Protein AF-A0A0R3SNL7-F1 (afdb_monomer)

Nearest PDB structures (foldseek):
  9bru-assembly1_a  TM=9.275E-01  e=1.532E-12  Mus musculus
  7u4t-assembly1_R  TM=9.204E-01  e=7.488E-12  Homo sapiens
  7uwa-assembly1_a  TM=9.503E-01  e=2.355E-09  Citrus x limon
  7tap-assembly1_A  TM=9.119E-01  e=4.611E-08  Saccharomyces cerevisiae
  8eau-assembly1_a  TM=9.277E-01  e=9.542E-08  Saccharomyces cerevisiae

pLDDT: mean 86.52, std 14.22, range [32.5, 97.0]

Sequence (193 aa):
MLIDVVQKIDDLETVMNQTQQHRQRILEAAAKNLNTWFSRVRKMKAIYHTLNLFDLDVTTKCMIGECWSAVSDLDQINLALCRGMQKSGSTIQPILNALPTKDEPPTFHRTDKFTEAIQNVMDSYGVAKYREVNPALFSLASFPFLFAVMFGDAGHGLIMFLFALWMVIWEKRLIVSCLPTYLPLCYYNLNSK

Foldseek 3Di:
DVVVVVVVVVVVVVVVVVVVVVVVVVCVVCVVCVVVVVVVVVVVVVVVVVQVQWDADPVVRDTHHDDDDDPVCVVVVQVVQVVVCVVVVHPDRDDDDDDDDPDFGADDDDDDLLLQLLLLVVCVVHGDGPPDDDCSVVCSPVVVVVVCVVVVDPVVVVVVVVVVVVCVVCVVVVVVVCPPPDPPSRDVPPDDD

Structure (mmCIF, N/CA/C/O backbone):
data_AF-A0A0R3SNL7-F1
#
_entry.id   AF-A0A0R3SNL7-F1
#
loop_
_atom_site.group_PDB
_atom_site.id
_atom_site.type_symbol
_atom_site.label_atom_id
_atom_site.label_alt_id
_atom_site.label_comp_id
_atom_site.label_asym_id
_atom_site.label_entity_id
_atom_site.label_seq_id
_atom_site.pdbx_PDB_ins_code
_atom_site.Cartn_x
_atom_site.Cartn_y
_atom_site.Cartn_z
_atom_site.occupancy
_atom_site.B_iso_or_equiv
_atom_site.auth_seq_id
_atom_site.auth_comp_id
_atom_site.auth_asym_id
_atom_site.auth_atom_id
_atom_site.pdbx_PDB_model_num
ATOM 1 N N . MET A 1 1 ? -16.783 6.408 69.833 1.00 65.50 1 MET A N 1
ATOM 2 C CA . MET A 1 1 ? -15.520 5.969 69.197 1.00 65.50 1 MET A CA 1
ATOM 3 C C . MET A 1 1 ? -15.746 4.985 68.052 1.00 65.50 1 MET A C 1
ATOM 5 O O . MET A 1 1 ? -15.308 5.292 66.959 1.00 65.50 1 MET A O 1
ATOM 9 N N . LEU A 1 2 ? -16.448 3.857 68.235 1.00 80.19 2 LEU A N 1
ATOM 10 C CA . LEU A 1 2 ? -16.665 2.879 67.147 1.00 80.19 2 LEU A CA 1
ATOM 11 C C . LEU A 1 2 ? -17.615 3.392 66.041 1.00 80.19 2 LEU A C 1
ATOM 13 O O . LEU A 1 2 ? -17.351 3.191 64.864 1.00 80.19 2 LEU A O 1
ATOM 17 N N . ILE A 1 3 ? -18.662 4.134 66.421 1.00 86.50 3 ILE A N 1
ATOM 18 C CA . ILE A 1 3 ? -19.642 4.731 65.492 1.00 86.50 3 ILE A CA 1
ATOM 19 C C . ILE A 1 3 ? -18.991 5.775 64.564 1.00 86.50 3 ILE A C 1
ATOM 21 O O . ILE A 1 3 ? -19.208 5.718 63.361 1.00 86.50 3 ILE A O 1
ATOM 25 N N . ASP A 1 4 ? -18.122 6.650 65.087 1.00 87.12 4 ASP A N 1
ATOM 26 C CA . ASP A 1 4 ? -17.359 7.617 64.271 1.00 87.12 4 ASP A CA 1
ATOM 27 C C . ASP A 1 4 ? -16.462 6.937 63.232 1.00 87.12 4 ASP A C 1
ATOM 29 O O . ASP A 1 4 ? -16.268 7.453 62.135 1.00 87.12 4 ASP A O 1
ATOM 33 N N . VAL A 1 5 ? -15.867 5.794 63.585 1.00 89.75 5 VAL A N 1
ATOM 34 C CA . VAL A 1 5 ? -14.998 5.046 62.669 1.00 89.75 5 VAL A CA 1
ATOM 35 C C . VAL A 1 5 ? -15.829 4.404 61.561 1.00 89.75 5 VAL A C 1
ATOM 37 O O . VAL A 1 5 ? -15.430 4.476 60.405 1.00 89.75 5 VAL A O 1
ATOM 40 N N . VAL A 1 6 ? -16.998 3.843 61.884 1.00 92.44 6 VAL A N 1
ATOM 41 C CA . VAL A 1 6 ? -17.925 3.280 60.887 1.00 92.44 6 VAL A CA 1
ATOM 42 C C . VAL A 1 6 ? -18.455 4.365 59.949 1.00 92.44 6 VAL A C 1
ATOM 44 O O . VAL A 1 6 ? -18.441 4.168 58.741 1.00 92.44 6 VAL A O 1
ATOM 47 N N . GLN A 1 7 ? -18.832 5.531 60.477 1.00 91.94 7 GLN A N 1
ATOM 48 C CA . GLN A 1 7 ? -19.299 6.653 59.661 1.00 91.94 7 GLN A CA 1
ATOM 49 C C . GLN A 1 7 ? -18.205 7.163 58.711 1.00 91.94 7 GLN A C 1
ATOM 51 O O . GLN A 1 7 ? -18.463 7.389 57.536 1.00 91.94 7 GLN A O 1
ATOM 56 N N . LYS A 1 8 ? -16.951 7.249 59.178 1.00 91.44 8 LYS A N 1
ATOM 57 C CA . LYS A 1 8 ? -15.808 7.597 58.317 1.00 91.44 8 LYS A CA 1
ATOM 58 C C . LYS A 1 8 ? -15.531 6.557 57.232 1.00 91.44 8 LYS A C 1
ATOM 60 O O . LYS A 1 8 ? -15.075 6.929 56.155 1.00 91.44 8 LYS A O 1
ATOM 65 N N . ILE A 1 9 ? -15.742 5.272 57.519 1.00 92.88 9 ILE A N 1
ATOM 66 C CA . ILE A 1 9 ? -15.592 4.202 56.523 1.00 92.88 9 ILE A CA 1
ATOM 67 C C . ILE A 1 9 ? -16.670 4.337 55.445 1.00 92.88 9 ILE A C 1
ATOM 69 O O . ILE A 1 9 ? -16.336 4.265 54.266 1.00 92.88 9 ILE A O 1
ATOM 73 N N . ASP A 1 10 ? -17.915 4.604 55.837 1.00 93.12 10 ASP A N 1
ATOM 74 C CA . ASP A 1 10 ? -19.034 4.799 54.908 1.00 93.12 10 ASP A CA 1
ATOM 75 C C . ASP A 1 10 ? -18.810 6.043 54.028 1.00 93.12 10 ASP A C 1
ATOM 77 O O . ASP A 1 10 ? -18.862 5.974 52.800 1.00 93.12 10 ASP A O 1
ATOM 81 N N . ASP A 1 11 ? -18.398 7.164 54.632 1.00 94.56 11 ASP A N 1
ATOM 82 C CA . ASP A 1 11 ? -18.025 8.381 53.906 1.00 94.56 11 ASP A CA 1
ATOM 83 C C . ASP A 1 11 ? -16.895 8.114 52.892 1.00 94.56 11 ASP A C 1
ATOM 85 O O . ASP A 1 11 ? -16.973 8.541 51.736 1.00 94.56 11 ASP A O 1
ATOM 89 N N . LEU A 1 12 ? -15.858 7.363 53.278 1.00 94.25 12 LEU A N 1
ATOM 90 C CA . LEU A 1 12 ? -14.776 6.977 52.368 1.00 94.25 12 LEU A CA 1
ATOM 91 C C . LEU A 1 12 ? -15.274 6.081 51.229 1.00 94.25 12 LEU A C 1
ATOM 93 O O . LEU A 1 12 ? -14.873 6.285 50.082 1.00 94.25 12 LEU A O 1
ATOM 97 N N . GLU A 1 13 ? -16.156 5.125 51.513 1.00 95.50 13 GLU A N 1
ATOM 98 C CA . GLU A 1 13 ? -16.735 4.234 50.508 1.00 95.50 13 GLU A CA 1
ATOM 99 C C . GLU A 1 13 ? -17.579 5.012 49.487 1.00 95.50 13 GLU A C 1
ATOM 101 O O . GLU A 1 13 ? -17.463 4.783 48.276 1.00 95.50 13 GLU A O 1
ATOM 106 N N . THR A 1 14 ? -18.352 6.008 49.934 1.00 94.88 14 THR A N 1
ATOM 107 C CA . THR A 1 14 ? -19.104 6.878 49.017 1.00 94.88 14 THR A CA 1
ATOM 108 C C . THR A 1 14 ? -18.183 7.687 48.099 1.00 94.88 14 THR A C 1
ATOM 110 O O . THR A 1 14 ? -18.399 7.713 46.882 1.00 94.88 14 THR A O 1
ATOM 113 N N . VAL A 1 15 ? -17.111 8.286 48.633 1.00 96.44 15 VAL A N 1
ATOM 114 C CA . VAL A 1 15 ? -16.130 9.056 47.848 1.00 96.44 15 VAL A CA 1
ATOM 115 C C . VAL A 1 15 ? -15.398 8.156 46.854 1.00 96.44 15 VAL A C 1
ATOM 117 O O . VAL A 1 15 ? -15.175 8.539 45.698 1.00 96.44 15 VAL A O 1
ATOM 120 N N . MET A 1 16 ? -15.050 6.938 47.268 1.00 96.44 16 MET A N 1
ATOM 121 C CA . MET A 1 16 ? -14.355 5.974 46.421 1.00 96.44 16 MET A CA 1
ATOM 122 C C . MET A 1 16 ? -15.233 5.555 45.233 1.00 96.44 16 MET A C 1
ATOM 124 O O . MET A 1 16 ? -14.784 5.599 44.083 1.00 96.44 16 MET A O 1
ATOM 128 N N . ASN A 1 17 ? -16.515 5.272 45.485 1.00 96.31 17 ASN A N 1
ATOM 129 C CA . ASN A 1 17 ? -17.494 4.950 44.448 1.00 96.31 17 ASN A CA 1
ATOM 130 C C . ASN A 1 17 ? -17.719 6.116 43.472 1.00 96.31 17 ASN A C 1
ATOM 132 O O . ASN A 1 17 ? -17.706 5.919 42.252 1.00 96.31 17 ASN A O 1
ATOM 136 N N . GLN A 1 18 ? -17.856 7.345 43.974 1.00 95.56 18 GLN A N 1
ATOM 137 C CA . GLN A 1 18 ? -17.999 8.537 43.130 1.00 95.56 18 GLN A CA 1
ATOM 138 C C . GLN A 1 18 ? -16.768 8.766 42.243 1.00 95.56 18 GLN A C 1
ATOM 140 O O . GLN A 1 18 ? -16.900 9.046 41.046 1.00 95.56 18 GLN A O 1
ATOM 145 N N . THR A 1 19 ? -15.567 8.587 42.799 1.00 97.00 19 THR A N 1
ATOM 146 C CA . THR A 1 19 ? -14.303 8.732 42.064 1.00 97.00 19 THR A CA 1
ATOM 147 C C . THR A 1 19 ? -14.176 7.670 40.974 1.00 97.00 19 THR A C 1
ATOM 149 O O . THR A 1 19 ? -13.805 7.979 39.838 1.00 97.00 19 THR A O 1
ATOM 152 N N . GLN A 1 20 ? -14.549 6.423 41.273 1.00 96.62 20 GLN A N 1
ATOM 153 C CA . GLN A 1 20 ? -14.539 5.336 40.298 1.00 96.62 20 GLN A CA 1
ATOM 154 C C . GLN A 1 20 ? -15.517 5.591 39.145 1.00 96.62 20 GLN A C 1
ATOM 156 O O . GLN A 1 20 ? -15.137 5.443 37.981 1.00 96.62 20 GLN A O 1
ATOM 161 N N . GLN A 1 21 ? -16.741 6.037 39.439 1.00 96.31 21 GLN A N 1
ATOM 162 C CA . GLN A 1 21 ? -17.729 6.390 38.415 1.00 96.31 21 GLN A CA 1
ATOM 163 C C . GLN A 1 21 ? -17.291 7.597 37.577 1.00 96.31 21 GLN A C 1
ATOM 165 O O . GLN A 1 21 ? -17.526 7.644 36.369 1.00 96.31 21 GLN A O 1
ATOM 170 N N . HIS A 1 22 ? -16.651 8.594 38.190 1.00 96.38 22 HIS A N 1
ATOM 171 C CA . HIS A 1 22 ? -16.102 9.735 37.461 1.00 96.38 22 HIS A CA 1
ATOM 172 C C . HIS A 1 22 ? -14.981 9.308 36.506 1.00 96.38 22 HIS A C 1
ATOM 174 O O . HIS A 1 22 ? -15.026 9.640 35.320 1.00 96.38 22 HIS A O 1
ATOM 180 N N . ARG A 1 23 ? -14.035 8.493 36.988 1.00 96.94 23 ARG A N 1
ATOM 181 C CA . ARG A 1 23 ? -12.965 7.919 36.165 1.00 96.94 23 ARG A CA 1
ATOM 182 C C . ARG A 1 23 ? -13.529 7.115 34.996 1.00 96.94 23 ARG A C 1
ATOM 184 O O . ARG A 1 23 ? -13.085 7.309 33.870 1.00 96.94 23 ARG A O 1
ATOM 191 N N . GLN A 1 24 ? -14.513 6.251 35.247 1.00 96.50 24 GLN A N 1
ATOM 192 C CA . GLN A 1 24 ? -15.132 5.425 34.211 1.00 96.50 24 GLN A CA 1
ATOM 193 C C . GLN A 1 24 ? -15.772 6.284 33.113 1.00 96.50 24 GLN A C 1
ATOM 195 O O . GLN A 1 24 ? -15.515 6.061 31.933 1.00 96.50 24 GLN A O 1
ATOM 200 N N . ARG A 1 25 ? -16.511 7.335 33.489 1.00 95.75 25 ARG A N 1
ATOM 201 C CA . ARG A 1 25 ? -17.109 8.277 32.529 1.00 95.75 25 ARG A CA 1
ATOM 202 C C . ARG A 1 25 ? -16.062 8.988 31.671 1.00 95.75 25 ARG A C 1
ATOM 204 O O . ARG A 1 25 ? -16.249 9.114 30.462 1.00 95.75 25 ARG A O 1
ATOM 211 N N . ILE A 1 26 ? -14.954 9.433 32.272 1.00 96.38 26 ILE A N 1
ATOM 212 C CA . ILE A 1 26 ? -13.851 10.065 31.529 1.00 96.38 26 ILE A CA 1
ATOM 213 C C . ILE A 1 26 ? -13.207 9.064 30.571 1.00 96.38 26 ILE A C 1
ATOM 215 O O . ILE A 1 26 ? -12.971 9.399 29.411 1.00 96.38 26 ILE A O 1
ATOM 219 N N . LEU A 1 27 ? -12.939 7.841 31.032 1.00 95.62 27 LEU A N 1
ATOM 220 C CA . LEU A 1 27 ? -12.327 6.803 30.208 1.00 95.62 27 LEU A CA 1
ATOM 221 C C . LEU A 1 27 ? -13.222 6.424 29.028 1.00 95.62 27 LEU A C 1
ATOM 223 O O . LEU A 1 27 ? -12.724 6.314 27.915 1.00 95.62 27 LEU A O 1
ATOM 227 N N . GLU A 1 28 ? -14.532 6.301 29.227 1.00 95.50 28 GLU A N 1
ATOM 228 C CA . GLU A 1 28 ? -15.486 6.035 28.146 1.00 95.50 28 GLU A CA 1
ATOM 229 C C . GLU A 1 28 ? -15.554 7.187 27.137 1.00 95.50 28 GLU A C 1
ATOM 231 O O . GLU A 1 28 ? -15.594 6.958 25.925 1.00 95.50 28 GLU A O 1
ATOM 236 N N . ALA A 1 29 ? -15.523 8.436 27.611 1.00 94.69 29 ALA A N 1
ATOM 237 C CA . ALA A 1 29 ? -15.478 9.609 26.743 1.00 94.69 29 ALA A CA 1
ATOM 238 C C . ALA A 1 29 ? -14.162 9.690 25.946 1.00 94.69 29 ALA A C 1
ATOM 240 O O . ALA A 1 29 ? -14.174 9.995 24.750 1.00 94.69 29 ALA A O 1
ATOM 241 N N . ALA A 1 30 ? -13.029 9.383 26.582 1.00 94.25 30 ALA A N 1
ATOM 242 C CA . ALA A 1 30 ? -11.717 9.360 25.946 1.00 94.25 30 ALA A CA 1
ATOM 243 C C . ALA A 1 30 ? -11.590 8.201 24.946 1.00 94.25 30 ALA A C 1
ATOM 245 O O . ALA A 1 30 ? -11.125 8.411 23.825 1.00 94.25 30 ALA A O 1
ATOM 246 N N . ALA A 1 31 ? -12.064 7.004 25.301 1.00 94.75 31 ALA A N 1
ATOM 247 C CA . ALA A 1 31 ? -11.996 5.803 24.470 1.00 94.75 31 ALA A CA 1
ATOM 248 C C . ALA A 1 31 ? -12.671 5.998 23.105 1.00 94.75 31 ALA A C 1
ATOM 250 O O . ALA A 1 31 ? -12.138 5.554 22.089 1.00 94.75 31 ALA A O 1
ATOM 251 N N . LYS A 1 32 ? -13.790 6.737 23.054 1.00 93.19 32 LYS A N 1
ATOM 252 C CA . LYS A 1 32 ? -14.479 7.074 21.794 1.00 93.19 32 LYS A CA 1
ATOM 253 C C . LYS A 1 32 ? -13.601 7.876 20.827 1.00 93.19 32 LYS A C 1
ATOM 255 O O . LYS A 1 32 ? -13.682 7.678 19.618 1.00 93.19 32 LYS A O 1
ATOM 260 N N . ASN A 1 33 ? -12.753 8.766 21.344 1.00 93.50 33 ASN A N 1
ATOM 261 C CA . ASN A 1 33 ? -11.951 9.685 20.531 1.00 93.50 33 ASN A CA 1
ATOM 262 C C . ASN A 1 33 ? -10.507 9.217 20.310 1.00 93.50 33 ASN A C 1
ATOM 264 O O . ASN A 1 33 ? -9.861 9.661 19.358 1.00 9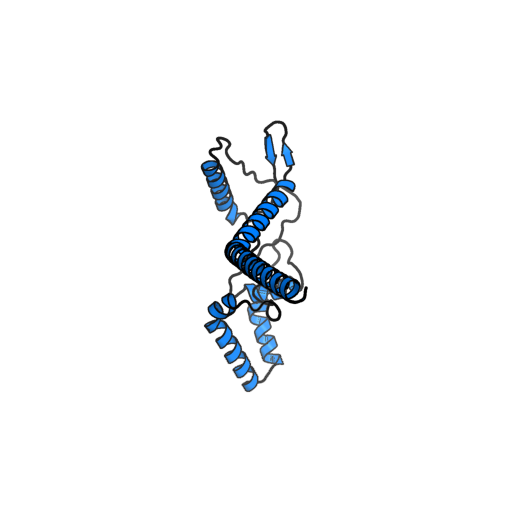3.50 33 ASN A O 1
ATOM 268 N N . LEU A 1 34 ? -10.009 8.304 21.145 1.00 93.00 34 LEU A N 1
ATOM 269 C CA . LEU A 1 34 ? -8.614 7.870 21.188 1.00 93.00 34 LEU A CA 1
ATOM 270 C C . LEU A 1 34 ? -8.087 7.421 19.814 1.00 93.00 34 LEU A C 1
ATOM 272 O O . LEU A 1 34 ? -7.039 7.893 19.375 1.00 93.00 34 LEU A O 1
ATOM 276 N N . ASN A 1 35 ? -8.853 6.617 19.073 1.00 87.06 35 ASN A N 1
ATOM 277 C CA . ASN A 1 35 ? -8.468 6.163 17.728 1.00 87.06 35 ASN A CA 1
ATOM 278 C C . ASN A 1 35 ? -8.293 7.322 16.733 1.00 87.06 35 ASN A C 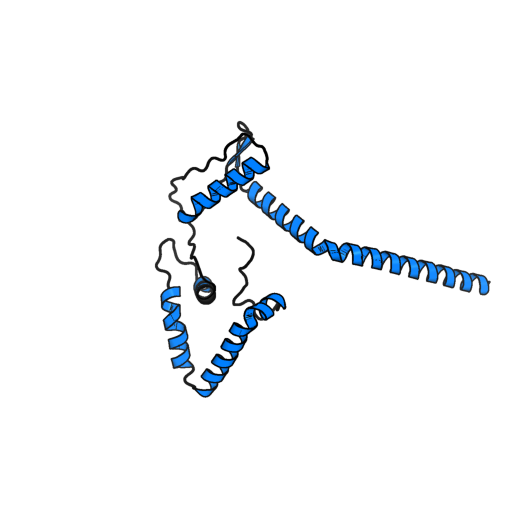1
ATOM 280 O O . ASN A 1 35 ? -7.371 7.320 15.910 1.00 87.06 35 ASN A O 1
ATOM 284 N N . THR A 1 36 ? -9.150 8.342 16.819 1.00 91.44 36 THR A N 1
ATOM 285 C CA . THR A 1 36 ? -9.061 9.520 15.946 1.00 91.44 36 THR A CA 1
ATOM 286 C C . THR A 1 36 ? -7.846 10.375 16.296 1.00 91.44 36 THR A C 1
ATOM 288 O O . THR A 1 36 ? -7.135 10.821 15.395 1.00 91.44 36 THR A O 1
ATOM 291 N N . TRP A 1 37 ? -7.553 10.549 17.589 1.00 94.00 37 TRP A N 1
ATOM 292 C CA . TRP A 1 37 ? -6.378 11.278 18.061 1.00 94.00 37 TRP A CA 1
ATOM 293 C C . TRP A 1 37 ? -5.087 10.578 17.648 1.00 94.00 37 TRP A C 1
ATOM 295 O O . TRP A 1 37 ? -4.223 11.216 17.051 1.00 94.00 37 TRP A O 1
ATOM 305 N N . PHE A 1 38 ? -4.986 9.261 17.850 1.00 93.50 38 PHE A N 1
ATOM 306 C CA . PHE A 1 38 ? -3.830 8.488 17.393 1.00 93.50 38 PHE A CA 1
ATOM 307 C C . PHE A 1 38 ? -3.632 8.591 15.882 1.00 93.50 38 PHE A C 1
ATOM 309 O O . PHE A 1 38 ? -2.509 8.801 15.424 1.00 93.50 38 PHE A O 1
ATOM 316 N N . SER A 1 39 ? -4.713 8.508 15.105 1.00 88.81 39 SER A N 1
ATOM 317 C CA . SER A 1 39 ? -4.647 8.664 13.649 1.00 88.81 39 SER A CA 1
ATOM 318 C C . SER A 1 39 ? -4.136 10.051 13.245 1.00 88.81 39 SER A C 1
ATOM 320 O O . SER A 1 39 ? -3.304 10.159 12.347 1.00 88.81 39 SER A O 1
ATOM 322 N N . ARG A 1 40 ? -4.584 11.117 13.923 1.00 93.88 40 ARG A N 1
ATOM 323 C CA . ARG A 1 40 ? -4.117 12.494 13.680 1.00 93.88 40 ARG A CA 1
ATOM 324 C C . ARG A 1 40 ? -2.640 12.662 14.025 1.00 93.88 40 ARG A C 1
ATOM 326 O O . ARG A 1 40 ? -1.890 13.177 13.204 1.00 93.88 40 ARG A O 1
ATOM 333 N N . VAL A 1 41 ? -2.216 12.185 15.194 1.00 96.06 41 VAL A N 1
ATOM 334 C CA . VAL A 1 41 ? -0.820 12.285 15.646 1.00 96.06 41 VAL A CA 1
ATOM 335 C C . VAL A 1 41 ? 0.113 11.506 14.719 1.00 96.06 41 VAL A C 1
ATOM 337 O O . VAL A 1 41 ? 1.148 12.035 14.321 1.00 96.06 41 VAL A O 1
ATOM 340 N N . ARG A 1 42 ? -0.258 10.284 14.308 1.00 93.31 42 ARG A N 1
ATOM 341 C CA . ARG A 1 42 ? 0.544 9.485 13.364 1.00 93.31 42 ARG A CA 1
ATOM 342 C C . ARG A 1 42 ? 0.687 10.173 12.007 1.00 93.31 42 ARG A C 1
ATOM 344 O O . ARG A 1 42 ? 1.801 10.251 11.500 1.00 93.31 42 ARG A O 1
ATOM 351 N N . LYS A 1 43 ? -0.404 10.720 11.457 1.00 93.06 43 LYS A N 1
ATOM 352 C CA . LYS A 1 43 ? -0.367 11.484 10.198 1.00 93.06 43 LYS A CA 1
ATOM 353 C C . LYS A 1 43 ? 0.519 12.722 10.316 1.00 93.06 43 LYS A C 1
ATOM 355 O O . LYS A 1 43 ? 1.368 12.939 9.463 1.00 93.06 43 LYS A O 1
ATOM 360 N N . MET A 1 44 ? 0.371 13.494 11.392 1.00 94.56 44 MET A N 1
ATOM 361 C CA . MET A 1 44 ? 1.175 14.698 11.608 1.00 94.56 44 MET A CA 1
ATOM 362 C C . MET A 1 44 ? 2.665 14.370 11.745 1.00 94.56 44 MET A C 1
ATOM 364 O O . MET A 1 44 ? 3.502 15.025 11.134 1.00 94.56 44 MET A O 1
ATOM 368 N N . LYS A 1 45 ? 2.999 13.314 12.499 1.00 95.88 45 LYS A N 1
ATOM 369 C CA . LYS A 1 45 ? 4.376 12.829 12.634 1.00 95.88 45 LYS A CA 1
ATOM 370 C C . LYS A 1 45 ? 4.963 12.422 11.282 1.00 95.88 45 LYS A C 1
ATOM 372 O O . LYS A 1 45 ? 6.105 12.771 11.012 1.00 95.88 45 LYS A O 1
ATOM 377 N N . ALA A 1 46 ? 4.197 11.716 10.447 1.00 92.12 46 ALA A N 1
ATOM 378 C CA . ALA A 1 46 ? 4.634 11.335 9.106 1.00 92.12 46 ALA A CA 1
ATOM 379 C C . ALA A 1 46 ? 4.914 12.569 8.235 1.00 92.12 46 ALA A C 1
ATOM 381 O O . ALA A 1 46 ? 5.981 12.648 7.639 1.00 92.12 46 ALA A O 1
ATOM 382 N N . ILE A 1 47 ? 4.020 13.567 8.246 1.00 93.62 47 ILE A N 1
ATOM 383 C CA . ILE A 1 47 ? 4.202 14.821 7.498 1.00 93.62 47 ILE A CA 1
ATOM 384 C C . ILE A 1 47 ? 5.481 15.538 7.942 1.00 93.62 47 ILE A C 1
ATOM 386 O O . ILE A 1 47 ? 6.321 15.867 7.109 1.00 93.62 47 ILE A O 1
ATOM 390 N N . TYR A 1 48 ? 5.679 15.743 9.245 1.00 95.00 48 TYR A N 1
ATOM 391 C CA . TYR A 1 48 ? 6.892 16.404 9.733 1.00 95.00 48 TYR A CA 1
ATOM 392 C C . TYR A 1 48 ? 8.157 15.608 9.434 1.00 95.00 48 TYR A C 1
ATOM 394 O O . TYR A 1 48 ? 9.176 16.198 9.095 1.00 95.00 48 TYR A O 1
ATOM 402 N N . HIS A 1 49 ? 8.093 14.281 9.518 1.00 95.31 49 HIS A N 1
ATOM 403 C CA . HIS A 1 49 ? 9.215 13.435 9.146 1.00 95.31 49 HIS A CA 1
ATOM 404 C C . HIS A 1 49 ? 9.571 13.588 7.662 1.00 95.31 49 HIS A C 1
ATOM 406 O O . HIS A 1 49 ? 10.747 13.727 7.351 1.00 95.31 49 HIS A O 1
ATOM 412 N N . THR A 1 50 ? 8.576 13.647 6.767 1.00 93.75 50 THR A N 1
ATOM 413 C CA . THR A 1 50 ? 8.812 13.896 5.336 1.00 93.75 50 THR A CA 1
ATOM 414 C C . THR A 1 50 ? 9.333 15.304 5.057 1.00 93.75 50 THR A C 1
ATOM 416 O O . THR A 1 50 ? 10.254 15.453 4.268 1.00 93.75 50 THR A O 1
ATOM 419 N N . LEU A 1 51 ? 8.813 16.332 5.737 1.00 91.19 51 LEU A N 1
ATOM 420 C CA . LEU A 1 51 ? 9.301 17.709 5.589 1.00 91.19 51 LEU A CA 1
ATOM 421 C C . LEU A 1 51 ? 10.745 17.863 6.070 1.00 91.19 51 LEU A C 1
ATOM 423 O O . LEU A 1 51 ? 11.489 18.664 5.524 1.00 91.19 51 LEU A O 1
ATOM 427 N N . ASN A 1 52 ? 11.154 17.074 7.063 1.00 93.56 52 ASN A N 1
ATOM 428 C CA . ASN A 1 52 ? 12.528 17.060 7.553 1.00 93.56 52 ASN A CA 1
ATOM 429 C C . ASN A 1 52 ? 13.525 16.429 6.561 1.00 93.56 52 ASN A C 1
ATOM 431 O O . ASN A 1 52 ? 14.725 16.502 6.797 1.00 93.56 52 ASN A O 1
ATOM 435 N N . LEU A 1 53 ? 13.051 15.780 5.493 1.00 90.94 53 LEU A N 1
ATOM 436 C CA . LEU A 1 53 ? 13.896 15.281 4.402 1.00 90.94 53 LEU A CA 1
ATOM 437 C C . LEU A 1 53 ? 14.110 16.332 3.302 1.00 90.94 53 LEU A C 1
ATOM 439 O O . LEU A 1 53 ? 14.853 16.064 2.365 1.00 90.94 53 LEU A O 1
ATOM 443 N N . PHE A 1 54 ? 13.430 17.482 3.369 1.00 92.38 54 PHE A N 1
ATOM 444 C CA . PHE A 1 54 ? 13.543 18.541 2.368 1.00 92.38 54 PHE A CA 1
ATOM 445 C C . PHE A 1 54 ? 14.562 19.592 2.791 1.00 92.38 54 PHE A C 1
ATOM 447 O O . PHE A 1 54 ? 14.670 19.937 3.970 1.00 92.38 54 PHE A O 1
ATOM 454 N N . ASP A 1 55 ? 15.245 20.151 1.801 1.00 90.31 55 ASP A N 1
ATOM 455 C CA . ASP A 1 55 ? 16.163 21.260 1.990 1.00 90.31 55 ASP A CA 1
ATOM 456 C C . ASP A 1 55 ? 15.398 22.585 1.981 1.00 90.31 55 ASP A C 1
ATOM 458 O O . ASP A 1 55 ? 14.466 22.799 1.201 1.00 90.31 55 ASP A O 1
ATOM 462 N N . LEU A 1 56 ? 15.780 23.496 2.876 1.00 86.94 56 LEU A N 1
ATOM 463 C CA . LEU A 1 56 ? 15.099 24.774 3.058 1.00 86.94 56 LEU A CA 1
ATOM 464 C C . LEU A 1 56 ? 15.921 25.898 2.426 1.00 86.94 56 LEU A C 1
ATOM 466 O O . LEU A 1 56 ? 17.005 26.231 2.906 1.00 86.94 56 LEU A O 1
ATOM 470 N N . ASP A 1 57 ? 15.385 26.515 1.373 1.00 84.38 57 ASP A N 1
ATOM 471 C CA . ASP A 1 57 ? 15.996 27.691 0.763 1.00 84.38 57 ASP A CA 1
ATOM 472 C C . ASP A 1 57 ? 15.586 28.953 1.537 1.00 84.38 57 ASP A C 1
ATOM 474 O O . ASP A 1 57 ? 14.439 29.412 1.502 1.00 84.38 57 ASP A O 1
ATOM 478 N N . VAL A 1 58 ? 16.549 29.528 2.260 1.00 78.44 58 VAL A N 1
ATOM 479 C CA . VAL A 1 58 ? 16.355 30.699 3.130 1.00 78.44 58 VAL A CA 1
ATOM 480 C C . VAL A 1 58 ? 15.973 31.951 2.328 1.00 78.44 58 VAL A C 1
ATOM 482 O O . VAL A 1 58 ? 15.319 32.847 2.865 1.00 78.44 58 VAL A O 1
ATOM 485 N N . THR A 1 59 ? 16.342 32.019 1.045 1.00 76.06 59 THR A N 1
ATOM 486 C CA . THR A 1 59 ? 16.135 33.213 0.213 1.00 76.06 59 THR A CA 1
ATOM 487 C C . THR A 1 59 ? 14.701 33.332 -0.295 1.00 76.06 59 THR A C 1
ATOM 489 O O . THR A 1 59 ? 14.095 34.401 -0.201 1.00 76.06 59 THR A O 1
ATOM 492 N N . THR A 1 60 ? 14.125 32.228 -0.768 1.00 72.94 60 THR A N 1
ATOM 493 C CA . THR A 1 60 ? 12.754 32.174 -1.295 1.00 72.94 60 THR A CA 1
ATOM 494 C C . THR A 1 60 ? 11.728 31.707 -0.262 1.00 72.94 60 THR A C 1
ATOM 496 O O . THR A 1 60 ? 10.526 31.805 -0.508 1.00 72.94 60 THR A O 1
ATOM 499 N N . LYS A 1 61 ? 12.184 31.232 0.911 1.00 80.81 61 LYS A N 1
ATOM 500 C CA . LYS A 1 61 ? 11.361 30.553 1.930 1.00 80.81 61 LYS A CA 1
ATOM 501 C C . LYS A 1 61 ? 10.581 29.362 1.354 1.00 80.81 61 LYS A C 1
ATOM 503 O O . LYS A 1 61 ? 9.507 29.024 1.854 1.00 80.81 61 LYS A O 1
ATOM 508 N N . CYS A 1 62 ? 11.121 28.734 0.312 1.00 84.06 62 CYS A N 1
ATOM 509 C CA . CYS A 1 62 ? 10.583 27.527 -0.299 1.00 84.06 62 CYS A CA 1
ATOM 510 C C . CYS A 1 62 ? 11.350 26.298 0.203 1.00 84.06 62 CYS A C 1
ATOM 512 O O . CYS A 1 62 ? 12.544 26.365 0.494 1.00 84.06 62 CYS A O 1
ATOM 514 N N . MET A 1 63 ? 10.655 25.166 0.300 1.00 87.12 63 MET A N 1
ATOM 515 C CA . MET A 1 63 ? 11.280 23.868 0.558 1.00 87.12 63 MET A CA 1
ATOM 516 C C . MET A 1 63 ? 11.488 23.150 -0.771 1.00 87.12 63 MET A C 1
ATOM 518 O O . MET A 1 63 ? 10.580 23.121 -1.604 1.00 87.12 63 MET A O 1
ATOM 522 N N . ILE A 1 64 ? 12.671 22.578 -0.955 1.00 90.12 64 ILE A N 1
ATOM 523 C CA . ILE A 1 64 ? 13.068 21.831 -2.143 1.00 90.12 64 ILE A CA 1
ATOM 524 C C . ILE A 1 64 ? 13.255 20.378 -1.718 1.00 90.12 64 ILE A C 1
ATOM 526 O O . ILE A 1 64 ? 13.948 20.084 -0.748 1.00 90.12 64 ILE A O 1
ATOM 530 N N . GLY A 1 65 ? 12.599 19.467 -2.427 1.00 91.06 65 GLY A N 1
ATOM 531 C CA . GLY A 1 65 ? 12.694 18.037 -2.173 1.00 91.06 65 GLY A CA 1
ATOM 532 C C . GLY A 1 65 ? 12.888 17.279 -3.473 1.00 91.06 65 GLY A C 1
ATOM 533 O O . GLY A 1 65 ? 12.189 17.534 -4.455 1.00 91.06 65 GLY A O 1
ATOM 534 N N . GLU A 1 66 ? 13.817 16.332 -3.464 1.00 91.38 66 GLU A N 1
ATOM 535 C CA . GLU A 1 66 ? 14.027 15.391 -4.559 1.00 91.38 66 GLU A CA 1
ATOM 536 C C . GLU A 1 66 ? 13.314 14.077 -4.230 1.00 91.38 66 GLU A C 1
ATOM 538 O O . GLU A 1 66 ? 13.369 13.583 -3.102 1.00 91.38 66 GLU A O 1
ATOM 543 N N . CYS A 1 67 ? 12.590 13.508 -5.195 1.00 91.31 67 CYS A N 1
ATOM 544 C CA . CYS A 1 67 ? 11.881 12.251 -4.984 1.00 91.31 67 CYS A CA 1
ATOM 545 C C . CYS A 1 67 ? 11.777 11.423 -6.263 1.00 91.31 67 CYS A C 1
ATOM 547 O O . CYS A 1 67 ? 11.748 11.945 -7.379 1.00 91.31 67 CYS A O 1
ATOM 549 N N . TRP A 1 68 ? 11.677 10.109 -6.078 1.00 92.94 68 TRP A N 1
ATOM 550 C CA . TRP A 1 68 ? 11.379 9.178 -7.155 1.00 92.94 68 TRP A CA 1
ATOM 551 C C . TRP A 1 68 ? 9.872 9.079 -7.363 1.00 92.94 68 TRP A C 1
ATOM 553 O O . TRP A 1 68 ? 9.120 8.847 -6.417 1.00 92.94 68 TRP A O 1
ATOM 563 N N . SER A 1 69 ? 9.437 9.205 -8.613 1.00 91.94 69 SER A N 1
ATOM 564 C CA . SER A 1 69 ? 8.040 9.037 -9.003 1.00 91.94 69 SER A CA 1
ATOM 565 C C . SER A 1 69 ? 7.925 8.248 -10.302 1.00 91.94 69 SER A C 1
ATOM 567 O O . SER A 1 69 ? 8.788 8.331 -11.179 1.00 91.94 69 SER A O 1
ATOM 569 N N . ALA A 1 70 ? 6.840 7.485 -10.436 1.00 92.12 70 ALA A N 1
ATOM 570 C CA . ALA A 1 70 ? 6.497 6.843 -11.692 1.00 92.12 70 ALA A CA 1
ATOM 571 C C . ALA A 1 70 ? 6.094 7.903 -12.727 1.00 92.12 70 ALA A C 1
ATOM 573 O O . ALA A 1 70 ? 5.252 8.761 -12.463 1.00 92.12 70 ALA A O 1
ATOM 574 N N . VAL A 1 71 ? 6.639 7.799 -13.942 1.00 91.06 71 VAL A N 1
ATOM 575 C CA . VAL A 1 71 ? 6.378 8.763 -15.031 1.00 91.06 71 VAL A CA 1
ATOM 576 C C . VAL A 1 71 ? 4.882 8.874 -15.353 1.00 91.06 71 VAL A C 1
ATOM 578 O O . VAL A 1 71 ? 4.393 9.948 -15.681 1.00 91.06 71 VAL A O 1
ATOM 581 N N . SER A 1 72 ? 4.134 7.781 -15.199 1.00 92.06 72 SER A N 1
ATOM 582 C CA . SER A 1 72 ? 2.686 7.735 -15.415 1.00 92.06 72 SER A CA 1
ATOM 583 C C . SER A 1 72 ? 1.855 8.487 -14.368 1.00 92.06 72 SER A C 1
ATOM 585 O O . SER A 1 72 ? 0.698 8.787 -14.640 1.00 92.06 72 SER A O 1
ATOM 587 N N . ASP A 1 73 ? 2.405 8.768 -13.182 1.00 92.19 73 ASP A N 1
ATOM 588 C CA . ASP A 1 73 ? 1.672 9.394 -12.069 1.00 92.19 73 ASP A CA 1
ATOM 589 C C . ASP A 1 73 ? 2.040 10.877 -11.869 1.00 92.19 73 ASP A C 1
ATOM 591 O O . ASP A 1 73 ? 1.503 11.538 -10.978 1.00 92.19 73 ASP A O 1
ATOM 595 N N . LEU A 1 74 ? 2.903 11.437 -12.728 1.00 91.94 74 LEU A N 1
ATOM 596 C CA . LEU A 1 74 ? 3.325 12.843 -12.665 1.00 91.94 74 LEU A CA 1
ATOM 597 C C . LEU A 1 74 ? 2.141 13.820 -12.735 1.00 91.94 74 LEU A C 1
ATOM 599 O O . LEU A 1 74 ? 2.089 14.785 -11.970 1.00 91.94 74 LEU A O 1
ATOM 603 N N . ASP A 1 75 ? 1.153 13.543 -13.587 1.00 92.88 75 ASP A N 1
ATOM 604 C CA . ASP A 1 75 ? -0.044 14.383 -13.707 1.00 92.88 75 ASP A CA 1
ATOM 605 C C . ASP A 1 75 ? -0.874 14.387 -12.419 1.00 92.88 75 ASP A C 1
ATOM 607 O O . ASP A 1 75 ? -1.380 15.427 -11.993 1.00 92.88 75 ASP A O 1
ATOM 611 N N . GLN A 1 76 ? -0.978 13.236 -11.748 1.00 93.44 76 GLN A N 1
ATOM 612 C CA . GLN A 1 76 ? -1.709 13.128 -10.485 1.00 93.44 76 GLN A CA 1
ATOM 613 C C . GLN A 1 76 ? -1.021 13.927 -9.375 1.00 93.44 76 GLN A C 1
ATOM 615 O O . GLN A 1 76 ? -1.698 14.584 -8.581 1.00 93.44 76 GLN A O 1
ATOM 620 N N . ILE A 1 77 ? 0.315 13.920 -9.350 1.00 93.44 77 ILE A N 1
ATOM 621 C CA . ILE A 1 77 ? 1.114 14.701 -8.399 1.00 93.44 77 ILE A CA 1
ATOM 622 C C . ILE A 1 77 ? 0.920 16.198 -8.644 1.00 93.44 77 ILE A C 1
ATOM 624 O O . ILE A 1 77 ? 0.607 16.931 -7.705 1.00 93.44 77 ILE A O 1
ATOM 628 N N . ASN A 1 78 ? 1.010 16.650 -9.897 1.00 91.75 78 ASN A N 1
ATOM 629 C CA . ASN A 1 78 ? 0.758 18.049 -10.253 1.00 91.75 78 ASN A CA 1
ATOM 630 C C . ASN A 1 78 ? -0.647 18.501 -9.832 1.00 91.75 78 ASN A C 1
ATOM 632 O O . ASN A 1 78 ? -0.813 19.555 -9.215 1.00 91.75 78 ASN A O 1
ATOM 636 N N . LEU A 1 79 ? -1.668 17.679 -10.084 1.00 93.31 79 LEU 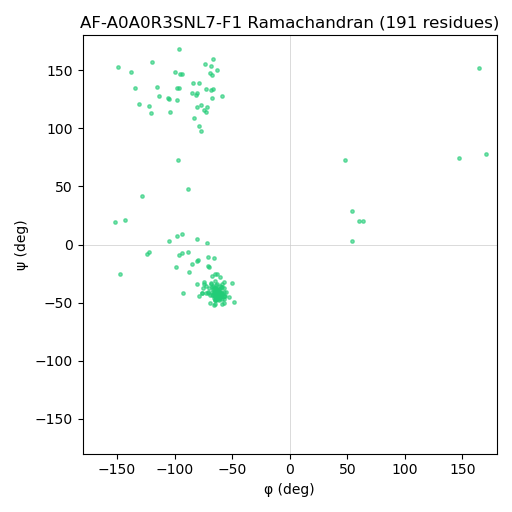A N 1
ATOM 637 C CA . LEU A 1 79 ? -3.038 17.961 -9.653 1.00 93.31 79 LEU A CA 1
ATOM 638 C C . LEU A 1 79 ? -3.172 18.029 -8.125 1.00 93.31 79 LEU A C 1
ATOM 640 O O . LEU A 1 79 ? -3.887 18.894 -7.606 1.00 93.31 79 LEU A O 1
ATOM 644 N N . ALA A 1 80 ? -2.495 17.143 -7.391 1.00 92.94 80 ALA A N 1
ATOM 645 C CA . ALA A 1 80 ? -2.493 17.148 -5.931 1.00 92.94 80 ALA A CA 1
ATOM 646 C C . ALA A 1 80 ? -1.830 18.414 -5.364 1.00 92.94 80 ALA A C 1
ATOM 648 O O . ALA A 1 80 ? -2.386 19.032 -4.451 1.00 92.94 80 ALA A O 1
ATOM 649 N N . LEU A 1 81 ? -0.705 18.843 -5.943 1.00 91.44 81 LEU A N 1
ATOM 650 C CA . LEU A 1 81 ? -0.010 20.077 -5.574 1.00 91.44 81 LEU A CA 1
ATOM 651 C C . LEU A 1 81 ? -0.873 21.316 -5.859 1.00 91.44 81 LEU A C 1
ATOM 653 O O . LEU A 1 81 ? -1.047 22.160 -4.980 1.00 91.44 81 LEU A O 1
ATOM 657 N N . CYS A 1 82 ? -1.510 21.384 -7.032 1.00 91.00 82 CYS A N 1
ATOM 658 C CA . CYS A 1 82 ? -2.454 22.452 -7.378 1.00 91.00 82 CYS A CA 1
ATOM 659 C C . CYS A 1 82 ? -3.645 22.513 -6.408 1.00 91.00 82 CYS A C 1
ATOM 661 O O . CYS A 1 82 ? -4.032 23.596 -5.962 1.00 91.00 82 CYS A O 1
ATOM 663 N N . ARG A 1 83 ? -4.207 21.360 -6.016 1.00 92.81 83 ARG A N 1
ATOM 664 C CA . ARG A 1 83 ? -5.246 21.294 -4.971 1.00 92.81 83 ARG A CA 1
ATOM 665 C C . ARG A 1 83 ? -4.741 21.787 -3.618 1.00 92.81 83 ARG A C 1
ATOM 667 O O . ARG A 1 83 ? -5.493 22.452 -2.906 1.00 92.81 83 ARG A O 1
ATOM 674 N N . GLY A 1 84 ? -3.509 21.443 -3.248 1.00 91.38 84 GLY A N 1
ATOM 675 C CA . GLY A 1 84 ? -2.869 21.902 -2.015 1.00 91.38 84 GLY A CA 1
ATOM 676 C C . GLY A 1 84 ? -2.722 23.423 -1.986 1.00 91.38 84 GLY A C 1
ATOM 677 O O . GLY A 1 84 ? -3.144 24.062 -1.024 1.00 91.38 84 GLY A O 1
ATOM 678 N N . MET A 1 85 ? -2.228 24.001 -3.083 1.00 90.44 85 MET A N 1
ATOM 679 C CA . MET A 1 85 ? -2.102 25.447 -3.275 1.00 90.44 85 MET A CA 1
ATOM 680 C C . MET A 1 85 ? -3.454 26.160 -3.127 1.00 90.44 85 MET A C 1
ATOM 682 O O . MET A 1 85 ? -3.569 27.085 -2.323 1.00 90.44 85 MET A O 1
ATOM 686 N N . GLN A 1 86 ? -4.494 25.686 -3.827 1.00 91.38 86 GLN A N 1
ATOM 687 C CA . GLN A 1 86 ? -5.841 26.272 -3.761 1.00 91.38 86 GLN A CA 1
ATOM 688 C C . GLN A 1 86 ? -6.418 26.241 -2.342 1.00 91.38 86 GLN A C 1
ATOM 690 O O . GLN A 1 86 ? -6.986 27.229 -1.883 1.00 91.38 86 GLN A O 1
ATOM 695 N N . LYS A 1 87 ? -6.250 25.125 -1.622 1.00 92.56 87 LYS A N 1
ATOM 696 C CA . LYS A 1 87 ? -6.722 24.999 -0.235 1.00 92.56 87 LYS A CA 1
ATOM 697 C C . LYS A 1 87 ? -5.951 25.881 0.739 1.00 92.56 87 LYS A C 1
ATOM 699 O O . LYS A 1 87 ? -6.530 26.338 1.717 1.00 92.56 87 LYS A O 1
ATOM 704 N N . SER A 1 88 ? -4.662 26.097 0.489 1.00 87.75 88 SER A N 1
ATOM 705 C CA . SER A 1 88 ? -3.821 26.957 1.320 1.00 87.75 88 SER A CA 1
ATOM 706 C C . SER A 1 88 ? -4.012 28.448 1.028 1.00 87.75 88 SER A C 1
ATOM 708 O O . SER A 1 88 ? -3.503 29.266 1.791 1.00 87.75 88 SER A O 1
ATOM 710 N N . GLY A 1 89 ? -4.677 28.812 -0.075 1.00 87.38 89 GLY A N 1
ATOM 711 C CA . GLY A 1 89 ? -4.789 30.202 -0.527 1.00 87.38 89 GLY A CA 1
ATOM 712 C C . GLY A 1 89 ? -3.445 30.833 -0.911 1.00 87.38 89 GLY A C 1
ATOM 713 O O . GLY A 1 89 ? -3.323 32.054 -0.906 1.00 87.38 89 GLY A O 1
ATOM 714 N N . SER A 1 90 ? -2.426 30.015 -1.200 1.00 82.88 90 SER A N 1
ATOM 715 C CA . SER A 1 90 ? -1.096 30.500 -1.572 1.00 82.88 90 SER A CA 1
ATOM 716 C C . SER A 1 90 ? -1.076 30.945 -3.032 1.00 82.88 90 SER A C 1
ATOM 718 O O . SER A 1 90 ? -1.626 30.269 -3.900 1.00 82.88 90 SER A O 1
ATOM 720 N N . THR A 1 91 ? -0.397 32.057 -3.306 1.00 79.31 91 THR A N 1
ATOM 721 C CA . THR A 1 91 ? -0.171 32.573 -4.666 1.00 79.31 91 THR A CA 1
ATOM 722 C C . THR A 1 91 ? 0.989 31.858 -5.374 1.00 79.31 91 THR A C 1
ATOM 724 O O . THR A 1 91 ? 1.154 31.997 -6.584 1.00 79.31 91 THR A O 1
ATOM 727 N N . ILE A 1 92 ? 1.811 31.101 -4.637 1.00 81.44 92 ILE A N 1
ATOM 728 C CA . ILE A 1 92 ? 3.000 30.430 -5.177 1.00 81.44 92 ILE A CA 1
ATOM 729 C C . ILE A 1 92 ? 2.579 29.136 -5.873 1.00 81.44 92 ILE A C 1
ATOM 731 O O . ILE A 1 92 ? 2.055 28.225 -5.228 1.00 81.44 92 ILE A O 1
ATOM 735 N N . GLN A 1 93 ? 2.845 29.049 -7.178 1.00 82.81 93 GLN A N 1
ATOM 736 C CA . GLN A 1 93 ? 2.621 27.828 -7.943 1.00 82.81 93 GLN A CA 1
ATOM 737 C C . GLN A 1 93 ? 3.670 26.764 -7.594 1.00 82.81 93 GLN A C 1
ATOM 739 O O . GLN A 1 93 ? 4.860 27.078 -7.541 1.00 82.81 93 GLN A O 1
ATOM 744 N N . PRO A 1 94 ? 3.255 25.508 -7.365 1.00 85.44 94 PRO A N 1
ATOM 745 C CA . PRO A 1 94 ? 4.188 24.412 -7.162 1.00 85.44 94 PRO A CA 1
ATOM 746 C C . PRO A 1 94 ? 4.965 24.143 -8.456 1.00 85.44 94 PRO A C 1
ATOM 748 O O . PRO A 1 94 ? 4.377 24.063 -9.533 1.00 85.44 94 PRO A O 1
ATOM 751 N N . ILE A 1 95 ? 6.282 23.994 -8.340 1.00 87.69 95 ILE A N 1
ATOM 752 C CA . ILE A 1 95 ? 7.175 23.720 -9.469 1.00 87.69 95 ILE A CA 1
ATOM 753 C C . ILE A 1 95 ? 7.595 22.253 -9.395 1.00 87.69 95 ILE A C 1
ATOM 755 O O . ILE A 1 95 ? 8.106 21.811 -8.367 1.00 87.69 95 ILE A O 1
ATOM 759 N N . LEU A 1 96 ? 7.396 21.507 -10.483 1.00 89.69 96 LEU A N 1
ATOM 760 C CA . LEU A 1 96 ? 7.849 20.126 -10.627 1.00 89.69 96 LEU A CA 1
ATOM 761 C C . LEU A 1 96 ? 8.796 20.035 -11.823 1.00 89.69 96 LEU A C 1
ATOM 763 O O . LEU A 1 96 ? 8.367 20.191 -12.965 1.00 89.69 96 LEU A O 1
ATOM 767 N N . ASN A 1 97 ? 10.071 19.756 -11.555 1.00 90.12 97 ASN A N 1
ATOM 768 C CA . ASN A 1 97 ? 11.099 19.622 -12.582 1.00 90.12 97 ASN A CA 1
ATOM 769 C C . ASN A 1 97 ? 11.640 18.192 -12.615 1.00 90.12 97 ASN A C 1
ATOM 771 O O . ASN A 1 97 ? 11.947 17.611 -11.576 1.00 90.12 97 ASN A O 1
ATOM 775 N N . ALA A 1 98 ? 11.789 17.638 -13.819 1.00 89.00 98 ALA A N 1
ATOM 776 C CA . ALA A 1 98 ? 12.477 16.369 -14.011 1.00 89.00 98 ALA A CA 1
ATOM 777 C C . ALA A 1 98 ? 13.994 16.592 -13.934 1.00 89.00 98 ALA A C 1
ATOM 779 O O . ALA A 1 98 ? 14.556 17.351 -14.725 1.00 89.00 98 ALA A O 1
ATOM 780 N N . LEU A 1 99 ? 14.646 15.925 -12.984 1.00 90.44 99 LEU A N 1
ATOM 781 C CA . LEU A 1 99 ? 16.090 15.994 -12.780 1.00 90.44 99 LEU A CA 1
ATOM 782 C C . LEU A 1 99 ? 16.763 14.786 -13.451 1.00 90.44 99 LEU A C 1
ATOM 784 O O . LEU A 1 99 ? 16.397 13.646 -13.152 1.00 90.44 99 LEU A O 1
ATOM 78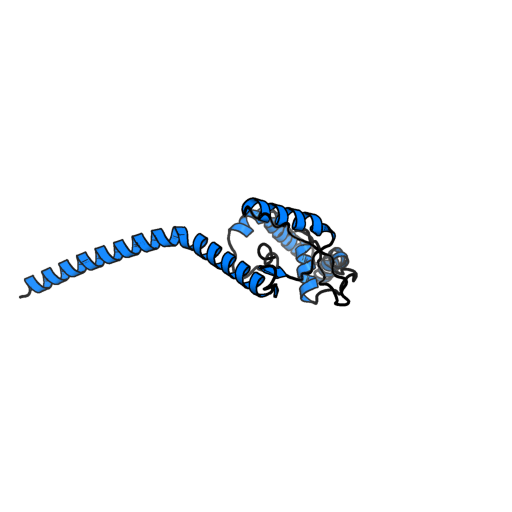8 N N . PRO A 1 100 ? 17.734 14.987 -14.360 1.00 88.38 100 PRO A N 1
ATOM 789 C CA . PRO A 1 100 ? 18.533 13.885 -14.873 1.00 88.38 100 PRO A CA 1
ATOM 790 C C . PRO A 1 100 ? 19.539 13.444 -13.801 1.00 88.38 100 PRO A C 1
ATOM 792 O O . PRO A 1 100 ? 20.446 14.196 -13.452 1.00 88.38 100 PRO A O 1
ATOM 795 N N . THR A 1 101 ? 19.408 12.214 -13.306 1.00 91.06 101 THR A N 1
ATOM 796 C CA . THR A 1 101 ? 20.377 11.588 -12.392 1.00 91.06 101 THR A CA 1
ATOM 797 C C . THR A 1 101 ? 20.962 10.311 -13.002 1.00 91.06 101 THR A C 1
ATOM 799 O O . THR A 1 101 ? 20.379 9.715 -13.910 1.00 91.06 101 THR A O 1
ATOM 802 N N . LYS A 1 102 ? 22.148 9.919 -12.525 1.00 89.56 102 LYS A N 1
ATOM 803 C CA 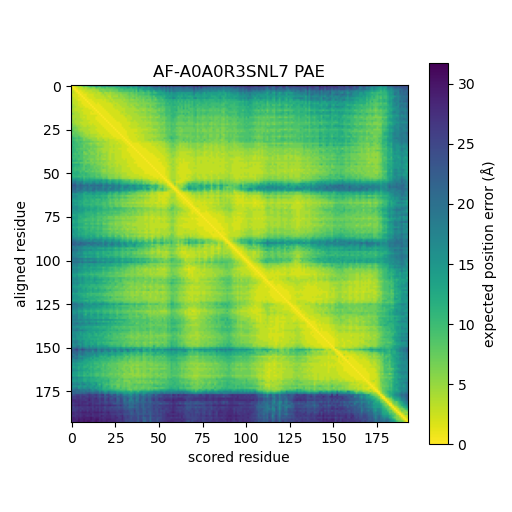. LYS A 1 102 ? 22.802 8.640 -12.844 1.00 89.56 102 LYS A CA 1
ATOM 804 C C . LYS A 1 102 ? 22.483 7.545 -11.822 1.00 89.56 102 LYS A C 1
ATOM 806 O O . LYS A 1 102 ? 22.882 6.405 -12.045 1.00 89.56 102 LYS A O 1
ATOM 811 N N . ASP A 1 103 ? 21.807 7.888 -10.730 1.00 90.88 103 ASP A N 1
ATOM 812 C CA . ASP A 1 103 ? 21.458 6.939 -9.677 1.00 90.88 103 ASP A CA 1
ATOM 813 C C . ASP A 1 103 ? 20.403 5.942 -10.160 1.00 90.88 103 ASP A C 1
ATOM 815 O O . ASP A 1 103 ? 19.542 6.269 -10.983 1.00 90.88 103 ASP A O 1
ATOM 819 N N . GLU A 1 104 ? 20.469 4.712 -9.646 1.00 88.88 104 GLU A N 1
ATOM 820 C CA . GLU A 1 104 ? 19.513 3.668 -10.003 1.00 88.88 104 GLU A CA 1
ATOM 821 C C . GLU A 1 104 ? 18.141 3.965 -9.364 1.00 88.88 104 GLU A C 1
ATOM 823 O O . GLU A 1 104 ? 18.031 4.015 -8.135 1.00 88.88 104 GLU A O 1
ATOM 828 N N . PRO A 1 105 ? 17.078 4.162 -10.167 1.00 92.38 105 PRO A N 1
ATOM 829 C CA . PRO A 1 105 ? 15.741 4.390 -9.635 1.00 92.38 105 PRO A CA 1
ATOM 830 C C . PRO A 1 105 ? 15.182 3.133 -8.949 1.00 92.38 105 PRO A C 1
ATOM 832 O O . PRO A 1 105 ? 15.515 2.008 -9.331 1.00 92.38 105 PRO A O 1
ATOM 835 N N . PRO A 1 106 ? 14.263 3.296 -7.982 1.00 92.56 106 PRO A N 1
ATOM 836 C CA . PRO A 1 106 ? 13.608 2.172 -7.330 1.00 92.56 106 PRO A CA 1
ATOM 837 C C . PRO A 1 106 ? 12.684 1.413 -8.294 1.00 92.56 106 PRO A C 1
ATOM 839 O O . PRO A 1 106 ? 12.008 2.000 -9.144 1.00 92.56 106 PRO A O 1
ATOM 842 N N . THR A 1 107 ? 12.601 0.095 -8.117 1.00 92.12 107 THR A N 1
ATOM 843 C CA . THR A 1 107 ? 11.673 -0.761 -8.865 1.00 92.12 107 THR A CA 1
ATOM 844 C C . THR A 1 107 ? 10.276 -0.697 -8.251 1.00 92.12 107 THR A C 1
ATOM 846 O O . THR A 1 107 ? 10.097 -0.866 -7.045 1.00 92.12 107 THR A O 1
ATOM 849 N N . PHE A 1 108 ? 9.265 -0.468 -9.089 1.00 91.12 108 PHE A N 1
ATOM 850 C CA . PHE A 1 108 ? 7.863 -0.455 -8.684 1.00 91.12 108 PHE A CA 1
ATOM 851 C C . PHE A 1 108 ? 7.027 -1.315 -9.634 1.00 91.12 108 PHE A C 1
ATOM 853 O O . PHE A 1 108 ? 6.964 -1.051 -10.837 1.00 91.12 108 PHE A O 1
ATOM 860 N N . HIS A 1 109 ? 6.368 -2.335 -9.084 1.00 91.38 109 HIS A N 1
ATOM 861 C CA . HIS A 1 109 ? 5.439 -3.193 -9.810 1.00 91.38 109 HIS A CA 1
ATOM 862 C C . HIS A 1 109 ? 4.000 -2.838 -9.432 1.00 91.38 109 HIS A C 1
ATOM 864 O O . HIS A 1 109 ? 3.639 -2.841 -8.258 1.00 91.38 109 HIS A O 1
ATOM 870 N N . ARG A 1 110 ? 3.164 -2.545 -10.435 1.00 89.94 110 ARG A N 1
ATOM 871 C CA . ARG A 1 110 ? 1.720 -2.373 -10.237 1.00 89.94 110 ARG A CA 1
ATOM 872 C C . ARG A 1 110 ? 1.076 -3.753 -10.144 1.00 89.94 110 ARG A C 1
ATOM 874 O O . ARG A 1 110 ? 0.915 -4.425 -11.161 1.00 89.94 110 ARG A O 1
ATOM 881 N N . THR A 1 111 ? 0.757 -4.174 -8.928 1.00 89.69 111 THR A N 1
ATOM 882 C CA . THR A 1 111 ? 0.057 -5.429 -8.654 1.00 89.69 111 THR A CA 1
ATOM 883 C C . THR A 1 111 ? -1.445 -5.197 -8.552 1.00 89.69 111 THR A C 1
ATOM 885 O O . THR A 1 111 ? -1.906 -4.143 -8.119 1.00 89.69 111 THR A O 1
ATOM 888 N N . ASP A 1 112 ? -2.210 -6.195 -8.982 1.00 89.94 112 ASP A N 1
ATOM 889 C CA . ASP A 1 112 ? -3.630 -6.308 -8.665 1.00 89.94 112 ASP A CA 1
ATOM 890 C C . ASP A 1 112 ? -3.773 -7.244 -7.459 1.00 89.94 112 ASP A C 1
ATOM 892 O O . ASP A 1 112 ? -2.839 -7.974 -7.117 1.00 89.94 112 ASP A O 1
ATOM 896 N N . LYS A 1 113 ? -4.953 -7.295 -6.848 1.00 87.25 113 LYS A N 1
ATOM 897 C CA . LYS A 1 113 ? -5.247 -8.166 -5.704 1.00 87.25 113 LYS A CA 1
ATOM 898 C C . LYS A 1 113 ? -4.842 -9.629 -5.942 1.00 87.25 113 LYS A C 1
ATOM 900 O O . LYS A 1 113 ? -4.474 -10.337 -5.010 1.00 87.25 113 LYS A O 1
ATOM 905 N N . PHE A 1 114 ? -4.929 -10.102 -7.186 1.00 86.81 114 PHE A N 1
ATOM 906 C CA . PHE A 1 114 ? -4.537 -11.465 -7.542 1.00 86.81 114 PHE A CA 1
ATOM 907 C C . PHE A 1 114 ? -3.015 -11.652 -7.623 1.00 86.81 114 PHE A C 1
ATOM 909 O O . PHE A 1 114 ? -2.489 -12.658 -7.152 1.00 86.81 114 PHE A O 1
ATOM 916 N N . THR A 1 115 ? -2.293 -10.693 -8.207 1.00 89.25 115 THR A N 1
ATOM 917 C CA . THR A 1 115 ? -0.842 -10.806 -8.417 1.00 89.25 115 THR A CA 1
ATOM 918 C C . THR A 1 115 ? -0.024 -10.366 -7.205 1.00 89.25 115 THR A C 1
ATOM 920 O O . THR A 1 115 ? 1.136 -10.755 -7.099 1.00 89.25 115 THR A O 1
ATOM 923 N N . GLU A 1 116 ? -0.620 -9.628 -6.265 1.00 90.38 116 GLU A N 1
ATOM 924 C CA . GLU A 1 116 ? 0.020 -9.173 -5.026 1.00 90.38 116 GLU A CA 1
ATOM 925 C C . GLU A 1 116 ? 0.587 -10.332 -4.199 1.00 90.38 116 GLU A C 1
ATOM 927 O O . GLU A 1 116 ? 1.733 -10.268 -3.762 1.00 90.38 116 GLU A O 1
ATOM 932 N N . ALA A 1 117 ? -0.167 -11.423 -4.037 1.00 88.56 117 ALA A N 1
ATOM 933 C CA . ALA A 1 117 ? 0.281 -12.567 -3.245 1.00 88.56 117 ALA A CA 1
ATOM 934 C C . ALA A 1 117 ? 1.580 -13.177 -3.796 1.00 88.56 117 ALA A C 1
ATOM 936 O O . ALA A 1 117 ? 2.507 -13.460 -3.042 1.00 88.56 117 ALA A O 1
ATOM 937 N N . ILE A 1 118 ? 1.669 -13.340 -5.118 1.00 90.12 118 ILE A N 1
ATOM 938 C CA . ILE A 1 118 ? 2.852 -13.918 -5.763 1.00 90.12 118 ILE A CA 1
ATOM 939 C C . ILE A 1 118 ? 3.990 -12.909 -5.806 1.00 90.12 118 ILE A C 1
ATOM 941 O O . ILE A 1 118 ? 5.132 -13.289 -5.571 1.00 90.12 118 ILE A O 1
ATOM 945 N N . GLN A 1 119 ? 3.696 -11.629 -6.033 1.00 92.19 119 GLN A N 1
ATOM 946 C CA . GLN A 1 119 ? 4.713 -10.585 -5.971 1.00 92.19 119 GLN A CA 1
ATOM 947 C C . GLN A 1 119 ? 5.358 -10.521 -4.583 1.00 92.19 119 GLN A C 1
ATOM 949 O O . GLN A 1 119 ? 6.577 -10.510 -4.503 1.00 92.19 119 GLN A O 1
ATOM 954 N N . ASN A 1 120 ? 4.574 -10.590 -3.504 1.00 90.25 120 ASN A N 1
ATOM 955 C CA . ASN A 1 120 ? 5.096 -10.612 -2.135 1.00 90.25 120 ASN A CA 1
ATOM 956 C C . ASN A 1 120 ? 6.007 -11.822 -1.880 1.00 90.25 120 ASN A C 1
ATOM 958 O O . ASN A 1 120 ? 7.034 -11.696 -1.214 1.00 90.25 120 ASN A O 1
ATOM 962 N N . VAL A 1 121 ? 5.655 -12.994 -2.425 1.00 90.31 121 VAL A N 1
ATOM 963 C CA . VAL A 1 121 ? 6.515 -14.184 -2.353 1.00 90.31 121 VAL A CA 1
ATOM 964 C C . VAL A 1 121 ? 7.828 -13.941 -3.095 1.00 90.31 121 VAL A C 1
ATOM 966 O O . VAL A 1 121 ? 8.884 -14.225 -2.542 1.00 90.31 121 VAL A O 1
ATOM 969 N N . MET A 1 122 ? 7.799 -13.377 -4.304 1.00 91.12 122 MET A N 1
ATOM 970 C CA . MET A 1 122 ? 9.024 -13.105 -5.068 1.00 91.12 122 MET A CA 1
ATOM 971 C C . MET A 1 122 ? 9.887 -12.014 -4.420 1.00 91.12 122 MET A C 1
ATOM 973 O O . MET A 1 122 ? 11.091 -12.202 -4.272 1.00 91.12 122 MET A O 1
ATOM 977 N N . ASP A 1 123 ? 9.273 -10.928 -3.950 1.00 90.50 123 ASP A N 1
ATOM 978 C CA . ASP A 1 123 ? 9.953 -9.812 -3.285 1.00 90.50 123 ASP A CA 1
ATOM 979 C C . ASP A 1 123 ? 10.628 -10.248 -1.973 1.00 90.50 123 ASP A C 1
ATOM 981 O O . ASP A 1 123 ? 11.622 -9.648 -1.563 1.00 90.50 123 ASP A O 1
ATOM 985 N N . SER A 1 124 ? 10.138 -11.320 -1.332 1.00 90.25 124 SER A N 1
ATOM 986 C CA . SER A 1 124 ? 10.780 -11.909 -0.148 1.00 90.25 124 SER A CA 1
ATOM 987 C C . SER A 1 124 ? 12.135 -12.563 -0.449 1.00 90.25 124 SER A C 1
ATOM 989 O O . SER A 1 124 ? 12.995 -12.608 0.431 1.00 90.25 124 SER A O 1
ATOM 991 N N . TYR A 1 125 ? 12.349 -13.032 -1.685 1.00 90.50 125 TYR A N 1
ATOM 992 C CA . TYR A 1 125 ? 13.646 -13.546 -2.136 1.00 90.50 125 TYR A CA 1
ATOM 993 C C . TYR A 1 125 ? 14.599 -12.418 -2.529 1.00 90.50 125 TYR A C 1
ATOM 995 O O . TYR A 1 125 ? 15.809 -12.530 -2.333 1.00 90.50 125 TYR A O 1
ATOM 1003 N N . GLY A 1 126 ? 14.064 -11.333 -3.078 1.00 88.69 126 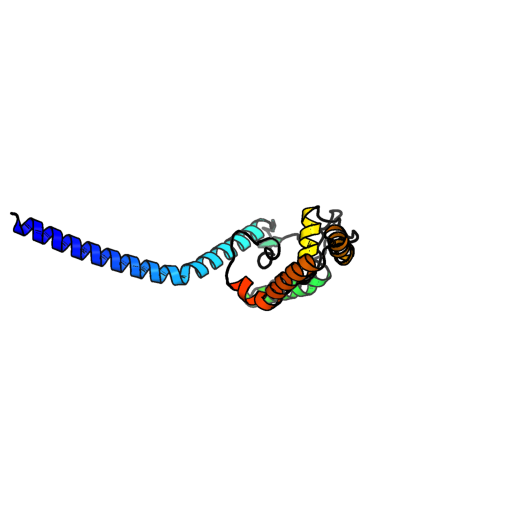GLY A N 1
ATOM 1004 C CA . GLY A 1 126 ? 14.828 -10.150 -3.432 1.00 88.69 126 GLY A CA 1
ATOM 1005 C C . GLY A 1 126 ? 14.050 -9.236 -4.366 1.00 88.69 126 GLY A C 1
ATOM 1006 O O . GLY A 1 126 ? 13.216 -9.681 -5.151 1.00 88.69 126 GLY A O 1
ATOM 1007 N N . VAL A 1 127 ? 14.352 -7.941 -4.294 1.00 88.56 127 VAL A N 1
ATOM 1008 C CA . VAL A 1 127 ? 13.759 -6.941 -5.186 1.00 88.56 127 VAL A CA 1
ATOM 1009 C C . VAL A 1 127 ? 14.514 -6.947 -6.515 1.00 88.56 127 VAL A C 1
ATOM 1011 O O . VAL A 1 127 ? 15.742 -6.849 -6.533 1.00 88.56 127 VAL A O 1
ATOM 1014 N N . ALA A 1 128 ? 13.778 -7.054 -7.622 1.00 89.25 128 ALA A N 1
ATOM 1015 C CA . ALA A 1 128 ? 14.344 -7.028 -8.969 1.00 89.25 128 ALA A CA 1
ATOM 1016 C C . ALA A 1 128 ? 15.013 -5.679 -9.280 1.00 89.25 128 ALA A C 1
ATOM 1018 O O . ALA A 1 128 ? 14.580 -4.623 -8.796 1.00 89.25 128 ALA A O 1
ATOM 1019 N N . LYS A 1 129 ? 16.046 -5.693 -10.129 1.00 90.69 129 LYS A N 1
ATOM 1020 C CA . LYS A 1 129 ? 16.700 -4.461 -10.580 1.00 90.69 129 LYS A CA 1
ATOM 1021 C C . LYS A 1 129 ? 15.764 -3.625 -11.444 1.00 90.69 129 LYS A C 1
ATOM 1023 O O . LYS A 1 129 ? 14.791 -4.114 -12.026 1.00 90.69 129 LYS A O 1
ATOM 1028 N N . TYR A 1 130 ? 16.077 -2.337 -11.556 1.00 91.88 130 TYR A N 1
ATOM 1029 C CA . TYR A 1 130 ? 15.271 -1.436 -12.362 1.00 91.88 130 TYR A CA 1
ATOM 1030 C C . TYR A 1 130 ? 15.205 -1.904 -13.818 1.00 91.88 130 TYR A C 1
ATOM 1032 O O . TYR A 1 130 ? 16.230 -2.138 -14.457 1.00 91.88 130 TYR A O 1
ATOM 1040 N N . ARG A 1 131 ? 13.978 -2.012 -14.344 1.00 90.00 131 ARG A N 1
ATOM 1041 C CA . ARG A 1 131 ? 13.675 -2.509 -15.700 1.00 90.00 131 ARG A CA 1
ATOM 1042 C C . ARG A 1 131 ? 14.134 -3.945 -15.983 1.00 90.00 131 ARG A C 1
ATOM 1044 O O . ARG A 1 131 ? 14.219 -4.336 -17.146 1.00 90.00 131 ARG A O 1
ATOM 1051 N N . GLU A 1 132 ? 14.364 -4.743 -14.948 1.00 92.69 132 GLU A N 1
ATOM 1052 C CA . GLU A 1 132 ? 14.519 -6.187 -15.085 1.00 92.69 132 GLU A CA 1
ATOM 1053 C C . GLU A 1 132 ? 13.165 -6.865 -15.367 1.00 92.69 132 GLU A C 1
ATOM 1055 O O . GLU A 1 132 ? 12.092 -6.338 -15.053 1.00 92.69 132 GLU A O 1
ATOM 1060 N N . VAL A 1 133 ? 13.206 -8.043 -15.996 1.00 91.31 133 VAL A N 1
ATOM 1061 C CA . VAL A 1 133 ? 12.008 -8.852 -16.244 1.00 91.31 133 VAL A CA 1
ATOM 1062 C C . VAL A 1 133 ? 11.463 -9.353 -14.910 1.00 91.31 133 VAL A C 1
ATOM 1064 O O . VAL A 1 133 ? 12.180 -10.001 -14.156 1.00 91.31 133 VAL A O 1
ATOM 1067 N N . ASN A 1 134 ? 10.183 -9.096 -14.636 1.00 92.38 134 ASN A N 1
ATOM 1068 C CA . ASN A 1 134 ? 9.547 -9.552 -13.403 1.00 92.38 134 ASN A CA 1
ATOM 1069 C C . ASN A 1 134 ? 9.308 -11.079 -13.440 1.00 92.38 134 ASN A C 1
ATOM 1071 O O . ASN A 1 134 ? 8.461 -11.537 -14.219 1.00 92.38 134 ASN A O 1
ATOM 1075 N N . PRO A 1 135 ? 9.976 -11.873 -12.582 1.00 89.81 135 PRO A N 1
ATOM 1076 C CA . PRO A 1 135 ? 9.788 -13.319 -12.552 1.00 89.81 135 PRO A CA 1
ATOM 1077 C C . PRO A 1 135 ? 8.418 -13.733 -11.987 1.00 89.81 135 PRO A C 1
ATOM 1079 O O . PRO A 1 135 ? 7.967 -14.845 -12.257 1.00 89.81 135 PRO A O 1
ATOM 1082 N N . ALA A 1 136 ? 7.710 -12.856 -11.260 1.00 90.00 136 ALA A N 1
ATOM 1083 C CA . ALA A 1 136 ? 6.411 -13.162 -10.653 1.00 90.00 136 ALA A CA 1
ATOM 1084 C C . ALA A 1 136 ? 5.348 -13.584 -11.678 1.00 90.00 136 ALA A C 1
ATOM 1086 O O . ALA A 1 136 ? 4.527 -14.454 -11.393 1.00 90.00 136 ALA A O 1
ATOM 1087 N N . LEU A 1 137 ? 5.391 -13.024 -12.892 1.00 88.06 137 LEU A N 1
ATOM 1088 C CA . LEU A 1 137 ? 4.465 -13.390 -13.969 1.00 88.06 137 LEU A CA 1
ATOM 1089 C C . LEU A 1 137 ? 4.670 -14.833 -14.444 1.00 88.06 137 LEU A C 1
ATOM 1091 O O . LEU A 1 137 ? 3.703 -15.520 -14.759 1.00 88.06 137 LEU A O 1
ATOM 1095 N N . PHE A 1 138 ? 5.916 -15.307 -14.467 1.00 91.06 138 PHE A N 1
ATOM 1096 C CA . PHE A 1 138 ? 6.221 -16.700 -14.788 1.00 91.06 138 PHE A CA 1
ATOM 1097 C C . PHE A 1 138 ? 5.894 -17.628 -13.609 1.00 91.06 138 PHE A C 1
ATOM 1099 O O . PHE A 1 138 ? 5.303 -18.699 -13.793 1.00 91.06 138 PHE A O 1
ATOM 1106 N N . SER A 1 139 ? 6.219 -17.199 -12.386 1.00 91.75 139 SER A N 1
ATOM 1107 C CA . SER A 1 139 ? 5.887 -17.921 -11.154 1.00 91.75 139 SER A CA 1
ATOM 1108 C C . SER A 1 139 ? 4.385 -18.101 -10.961 1.00 91.75 139 SER A C 1
ATOM 1110 O O . SER A 1 139 ? 3.969 -19.103 -10.390 1.00 91.75 139 SER A O 1
ATOM 1112 N N . LEU A 1 140 ? 3.558 -17.202 -11.500 1.00 91.56 140 LEU A N 1
ATOM 1113 C CA . LEU A 1 140 ? 2.102 -17.296 -11.420 1.00 91.56 140 LEU A CA 1
ATOM 1114 C C . LEU A 1 140 ? 1.537 -18.619 -11.953 1.00 91.56 140 LEU A C 1
ATOM 1116 O O . LEU A 1 140 ? 0.637 -19.186 -11.339 1.00 91.56 140 LEU A O 1
ATOM 1120 N N . ALA A 1 141 ? 2.070 -19.126 -13.064 1.00 90.44 141 ALA A N 1
ATOM 1121 C CA . ALA A 1 141 ? 1.638 -20.402 -13.630 1.00 90.44 141 ALA A CA 1
ATOM 1122 C C . ALA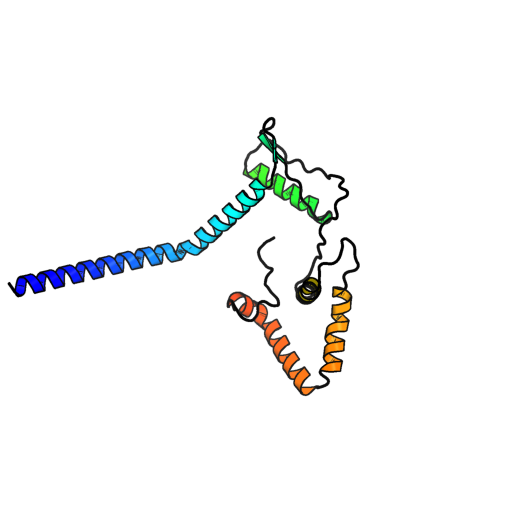 A 1 141 ? 2.491 -21.577 -13.130 1.00 90.44 141 ALA A C 1
ATOM 1124 O O . ALA A 1 141 ? 1.970 -22.647 -12.813 1.00 90.44 141 ALA A O 1
ATOM 1125 N N . SER A 1 142 ? 3.808 -21.382 -13.056 1.00 93.12 142 SER A N 1
ATOM 1126 C CA . SER A 1 142 ? 4.748 -22.463 -12.744 1.00 93.12 142 SER A CA 1
ATOM 1127 C C . SER A 1 142 ? 4.703 -22.902 -11.280 1.00 93.12 142 SER A C 1
ATOM 1129 O O . SER A 1 142 ? 4.811 -24.098 -11.015 1.00 93.12 142 SER A O 1
ATOM 1131 N N . PHE A 1 143 ? 4.486 -21.987 -10.329 1.00 91.44 143 PHE A N 1
ATOM 1132 C CA . PHE A 1 143 ? 4.478 -22.324 -8.903 1.00 91.44 143 PHE A CA 1
ATOM 1133 C C . PHE A 1 143 ? 3.308 -23.247 -8.517 1.00 91.44 143 PHE A C 1
ATOM 1135 O O . PHE A 1 143 ? 3.574 -24.319 -7.967 1.00 91.44 143 PHE A O 1
ATOM 1142 N N . PRO A 1 144 ? 2.034 -22.941 -8.853 1.00 91.19 144 PRO A N 1
ATOM 1143 C CA . PRO A 1 144 ? 0.929 -23.858 -8.571 1.00 91.19 144 PRO A CA 1
ATOM 1144 C C . PRO A 1 144 ? 1.060 -25.191 -9.314 1.00 91.19 144 PRO A C 1
ATOM 1146 O O . PRO A 1 144 ? 0.680 -26.230 -8.780 1.00 91.19 144 PRO A O 1
ATOM 1149 N N . PHE A 1 145 ? 1.621 -25.179 -10.529 1.00 91.88 145 PHE A N 1
ATOM 1150 C CA . PHE A 1 145 ? 1.850 -26.395 -11.307 1.00 91.88 145 PHE A CA 1
ATOM 1151 C C . PHE A 1 145 ? 2.866 -27.325 -10.634 1.00 91.88 145 PHE A C 1
ATOM 1153 O O . PHE A 1 145 ? 2.577 -28.501 -10.420 1.00 91.88 145 PHE A O 1
ATOM 1160 N N . LEU A 1 146 ? 4.035 -26.803 -10.254 1.00 93.19 146 LEU A N 1
ATOM 1161 C CA . LEU A 1 146 ? 5.055 -27.588 -9.555 1.00 93.19 146 LEU A CA 1
ATOM 1162 C C . LEU A 1 146 ? 4.546 -28.072 -8.193 1.00 93.19 146 LEU A C 1
ATOM 1164 O O . LEU A 1 146 ? 4.776 -29.225 -7.834 1.00 93.19 146 LEU A O 1
ATOM 1168 N N . PHE A 1 147 ? 3.784 -27.239 -7.476 1.00 90.75 147 PHE A N 1
ATOM 1169 C CA . PHE A 1 147 ? 3.117 -27.646 -6.241 1.00 90.75 147 PHE A CA 1
ATOM 1170 C C . PHE A 1 147 ? 2.149 -28.816 -6.470 1.00 90.75 147 PHE A C 1
ATOM 1172 O O . PHE A 1 147 ? 2.175 -29.786 -5.717 1.00 90.75 147 PHE A O 1
ATOM 1179 N N . ALA A 1 148 ? 1.343 -28.776 -7.535 1.00 91.31 148 ALA A N 1
ATOM 1180 C CA . ALA A 1 148 ? 0.414 -29.853 -7.869 1.00 91.31 148 ALA A CA 1
ATOM 1181 C C . ALA A 1 148 ? 1.134 -31.171 -8.204 1.00 91.31 148 ALA A C 1
ATOM 1183 O O . ALA A 1 148 ? 0.704 -32.228 -7.744 1.00 91.31 148 ALA A O 1
ATOM 1184 N N . VAL A 1 149 ? 2.248 -31.117 -8.946 1.00 93.50 149 VAL A N 1
ATOM 1185 C CA . VAL A 1 149 ? 3.070 -32.303 -9.257 1.00 93.50 149 VAL A CA 1
ATOM 1186 C C . VAL A 1 149 ? 3.670 -32.915 -7.988 1.00 93.50 149 VAL A C 1
ATOM 1188 O O . VAL A 1 149 ? 3.680 -34.135 -7.850 1.00 93.50 149 VAL A O 1
ATOM 1191 N N . MET A 1 150 ? 4.147 -32.089 -7.050 1.00 92.88 150 MET A N 1
ATOM 1192 C CA . MET A 1 150 ? 4.737 -32.568 -5.794 1.00 92.88 150 MET A CA 1
ATOM 1193 C C . MET A 1 150 ? 3.693 -33.090 -4.799 1.00 92.88 150 MET A C 1
ATOM 1195 O O . MET A 1 150 ? 3.982 -34.019 -4.050 1.00 92.88 150 MET A O 1
ATOM 1199 N N . PHE A 1 151 ? 2.500 -32.492 -4.768 1.00 87.06 151 PHE A N 1
ATOM 1200 C CA . PHE A 1 151 ? 1.453 -32.827 -3.803 1.00 87.06 151 PHE A CA 1
ATOM 1201 C C . PHE A 1 151 ? 0.547 -33.980 -4.266 1.00 87.06 151 PHE A C 1
ATOM 1203 O O . PHE A 1 151 ? -0.023 -34.654 -3.418 1.00 87.06 151 PHE A O 1
ATOM 1210 N N . GLY A 1 152 ? 0.444 -34.232 -5.581 1.00 88.25 152 GLY A N 1
ATOM 1211 C CA . GLY A 1 152 ? 0.081 -35.512 -6.220 1.00 88.25 152 GLY A CA 1
ATOM 1212 C C . GLY A 1 152 ? -1.226 -36.222 -5.823 1.00 88.25 152 GLY A C 1
ATOM 1213 O O . GLY A 1 152 ? -1.479 -37.315 -6.323 1.00 88.25 152 GLY A O 1
ATOM 1214 N N . ASP A 1 153 ? -2.049 -35.646 -4.947 1.00 93.44 153 ASP A N 1
ATOM 1215 C CA . ASP A 1 153 ? -3.223 -36.280 -4.344 1.00 93.44 153 ASP A CA 1
ATOM 1216 C C . ASP A 1 153 ? -4.495 -35.468 -4.630 1.00 93.44 153 ASP A C 1
ATOM 1218 O O . ASP A 1 153 ? -4.638 -34.308 -4.230 1.00 93.44 153 ASP A O 1
ATOM 1222 N N . ALA A 1 154 ? -5.449 -36.104 -5.313 1.00 89.19 154 ALA A N 1
ATOM 1223 C CA . ALA A 1 154 ? -6.719 -35.490 -5.688 1.00 89.19 154 ALA A CA 1
ATOM 1224 C C . ALA A 1 154 ? -7.641 -35.207 -4.487 1.00 89.19 154 ALA A C 1
ATOM 1226 O O . ALA A 1 154 ? -8.364 -34.210 -4.495 1.00 89.19 154 ALA A O 1
ATOM 1227 N N . GLY A 1 155 ? -7.620 -36.049 -3.449 1.00 92.94 155 GLY A N 1
ATOM 1228 C CA . GLY A 1 155 ? -8.419 -35.868 -2.239 1.00 92.94 155 GLY A CA 1
ATOM 1229 C C . GLY A 1 155 ? -7.926 -34.681 -1.418 1.00 92.94 155 GLY A C 1
ATOM 1230 O O . GLY A 1 155 ? -8.701 -33.775 -1.103 1.00 92.94 155 GLY A O 1
ATOM 1231 N N . HIS A 1 156 ? -6.620 -34.626 -1.143 1.00 91.12 156 HIS A N 1
ATOM 1232 C CA . HIS A 1 156 ? -6.029 -33.485 -0.441 1.00 91.12 156 HIS A CA 1
ATOM 1233 C C . HIS A 1 156 ? -6.118 -32.194 -1.272 1.00 91.12 156 HIS A C 1
ATOM 1235 O O . HIS A 1 156 ? -6.407 -31.128 -0.723 1.00 91.12 156 HIS A O 1
ATOM 1241 N N . GLY A 1 157 ? -5.946 -32.282 -2.597 1.00 92.50 157 GLY A N 1
ATOM 1242 C CA . GLY A 1 157 ? -6.137 -31.157 -3.513 1.00 92.50 157 GLY A CA 1
ATOM 1243 C C . GLY A 1 157 ? -7.552 -30.575 -3.457 1.00 92.50 157 GLY A C 1
ATOM 1244 O O . GLY A 1 157 ? -7.712 -29.354 -3.405 1.00 92.50 157 GLY A O 1
ATOM 1245 N N . LEU A 1 158 ? -8.581 -31.427 -3.380 1.00 93.81 158 LEU A N 1
ATOM 1246 C CA . LEU A 1 158 ? -9.972 -30.989 -3.242 1.00 93.81 158 LEU A CA 1
ATOM 1247 C C . LEU A 1 158 ? -10.214 -30.255 -1.915 1.00 93.81 158 LEU A C 1
ATOM 1249 O O . LEU A 1 158 ? -10.861 -29.209 -1.906 1.00 93.81 158 LEU A O 1
ATOM 1253 N N . ILE A 1 159 ? -9.669 -30.760 -0.803 1.00 94.44 159 ILE A N 1
ATOM 1254 C CA . ILE A 1 159 ? -9.797 -30.115 0.515 1.00 94.44 159 ILE A CA 1
ATOM 1255 C C . ILE A 1 159 ? -9.134 -28.729 0.505 1.00 94.44 159 ILE A C 1
ATOM 1257 O O . ILE A 1 159 ? -9.745 -27.751 0.942 1.00 94.44 159 ILE A O 1
ATOM 1261 N N . MET A 1 160 ? -7.919 -28.622 -0.043 1.00 92.75 160 MET A N 1
ATOM 1262 C CA . MET A 1 160 ? -7.197 -27.349 -0.174 1.00 92.75 160 MET A CA 1
ATOM 1263 C C . MET A 1 160 ? -7.951 -26.354 -1.065 1.00 92.75 160 MET A C 1
ATOM 1265 O O . MET A 1 160 ? -8.053 -25.174 -0.726 1.00 92.75 160 MET A O 1
ATOM 1269 N N . PHE A 1 161 ? -8.538 -26.827 -2.168 1.00 92.38 161 PHE A N 1
ATOM 1270 C CA . PHE A 1 161 ? -9.360 -26.003 -3.053 1.00 92.38 161 PHE A CA 1
ATOM 1271 C C . PHE A 1 161 ? -10.623 -25.481 -2.355 1.00 92.38 161 PHE A C 1
ATOM 1273 O O . PHE A 1 161 ? -10.914 -24.289 -2.439 1.00 92.38 161 PHE A O 1
ATOM 1280 N N . LEU A 1 162 ? -11.351 -26.335 -1.626 1.00 95.56 162 LEU A N 1
ATOM 1281 C CA . LEU A 1 162 ? -12.546 -25.931 -0.876 1.00 95.56 162 LEU A CA 1
ATOM 1282 C C . LEU A 1 162 ? -12.217 -24.890 0.200 1.00 95.56 162 LEU A C 1
ATOM 1284 O O . LEU A 1 162 ? -12.955 -23.916 0.363 1.00 95.56 162 LEU A O 1
ATOM 1288 N N . PHE A 1 163 ? -11.093 -25.056 0.901 1.00 93.88 163 PHE A N 1
ATOM 1289 C CA . PHE A 1 163 ? -10.629 -24.086 1.889 1.00 93.88 163 PHE A CA 1
ATOM 1290 C C . PHE A 1 163 ? -10.242 -22.744 1.249 1.00 93.88 163 PHE A C 1
ATOM 1292 O O . PHE A 1 163 ? -10.674 -21.687 1.714 1.00 93.88 163 PHE A O 1
ATOM 1299 N N . ALA A 1 164 ? -9.490 -22.769 0.144 1.00 91.25 164 ALA A N 1
ATOM 1300 C CA . ALA A 1 164 ? -9.141 -21.564 -0.606 1.00 91.25 164 ALA A CA 1
ATOM 1301 C C . ALA A 1 164 ? -10.392 -20.832 -1.121 1.00 91.25 164 ALA A C 1
ATOM 1303 O O . ALA A 1 164 ? -10.515 -19.617 -0.966 1.00 91.25 164 ALA A O 1
ATOM 1304 N N . LEU A 1 165 ? -11.359 -21.573 -1.666 1.00 94.50 165 LEU A N 1
ATOM 1305 C CA . LEU A 1 165 ? -12.624 -21.031 -2.155 1.00 94.50 165 LEU A CA 1
ATOM 1306 C C . LEU A 1 165 ? -13.444 -20.392 -1.025 1.00 94.50 165 LEU A C 1
ATOM 1308 O O . LEU A 1 165 ? -13.986 -19.301 -1.206 1.00 94.50 165 LEU A O 1
ATOM 1312 N N . TRP A 1 166 ? -13.488 -21.011 0.158 1.00 93.62 166 TRP A N 1
ATOM 1313 C CA . TRP A 1 166 ? -14.131 -20.413 1.330 1.00 93.62 166 TRP A CA 1
ATOM 1314 C C . TRP A 1 166 ? -13.500 -19.062 1.700 1.00 93.62 166 TRP A C 1
ATOM 1316 O O . TRP A 1 166 ? -14.230 -18.080 1.874 1.00 93.62 166 TRP A O 1
ATOM 1326 N N . MET A 1 167 ? -12.165 -18.974 1.746 1.00 90.00 167 MET A N 1
ATOM 1327 C CA . MET A 1 167 ? -11.462 -17.717 2.039 1.00 90.00 167 MET A CA 1
ATOM 1328 C C . MET A 1 167 ? -11.756 -16.625 1.005 1.00 90.00 167 MET A C 1
ATOM 1330 O O . MET A 1 167 ? -11.984 -15.478 1.385 1.00 90.00 167 MET A O 1
ATOM 1334 N N . VAL A 1 168 ? -11.813 -16.972 -0.285 1.00 90.62 168 VAL A N 1
ATOM 1335 C CA . VAL A 1 168 ? -12.119 -16.011 -1.358 1.00 90.62 168 VAL A CA 1
ATOM 1336 C C . VAL A 1 168 ? -13.549 -15.476 -1.244 1.00 90.62 168 VAL A C 1
ATOM 1338 O O . VAL A 1 168 ? -13.762 -14.273 -1.383 1.00 90.62 168 VAL A O 1
ATOM 1341 N N . ILE A 1 169 ? -14.535 -16.328 -0.939 1.00 92.75 169 ILE A N 1
ATOM 1342 C CA . ILE A 1 169 ? -15.935 -15.892 -0.782 1.00 92.75 169 ILE A CA 1
ATOM 1343 C C . ILE A 1 169 ? -16.097 -14.998 0.459 1.00 92.75 169 ILE A C 1
ATOM 1345 O O . ILE A 1 169 ? -16.873 -14.041 0.443 1.00 92.75 169 ILE A O 1
ATOM 1349 N N . TRP A 1 170 ? -15.375 -15.293 1.544 1.00 90.31 170 TRP A N 1
ATOM 1350 C CA . TRP A 1 170 ? -15.538 -14.621 2.841 1.00 90.31 170 TRP A CA 1
ATOM 1351 C C . TRP A 1 170 ? -14.525 -13.501 3.098 1.00 90.31 170 TRP A C 1
ATOM 1353 O O . TRP A 1 170 ? -14.513 -12.918 4.184 1.00 90.31 170 TRP A O 1
ATOM 1363 N N . GLU A 1 171 ? -13.719 -13.149 2.102 1.00 87.94 171 GLU A N 1
ATOM 1364 C CA . GLU A 1 171 ? -12.611 -12.199 2.204 1.00 87.94 171 GLU A CA 1
ATOM 1365 C C . GLU A 1 171 ? -13.004 -10.884 2.899 1.00 87.94 171 GLU A C 1
ATOM 1367 O O . GLU A 1 171 ? -12.357 -10.469 3.859 1.00 87.94 171 GLU A O 1
ATOM 1372 N N . LYS A 1 172 ? -14.110 -10.249 2.488 1.00 86.00 172 LYS A N 1
ATOM 1373 C CA . LYS A 1 172 ? -14.554 -8.969 3.073 1.00 86.00 172 LYS A CA 1
ATOM 1374 C C . LYS A 1 172 ? -14.815 -9.067 4.576 1.00 86.00 172 LYS A C 1
ATOM 1376 O O . LYS A 1 172 ? -14.538 -8.126 5.315 1.00 86.00 172 LYS A O 1
ATOM 1381 N N . ARG A 1 173 ? -15.355 -10.201 5.031 1.00 85.12 173 ARG A N 1
ATOM 1382 C CA . ARG A 1 173 ? -15.61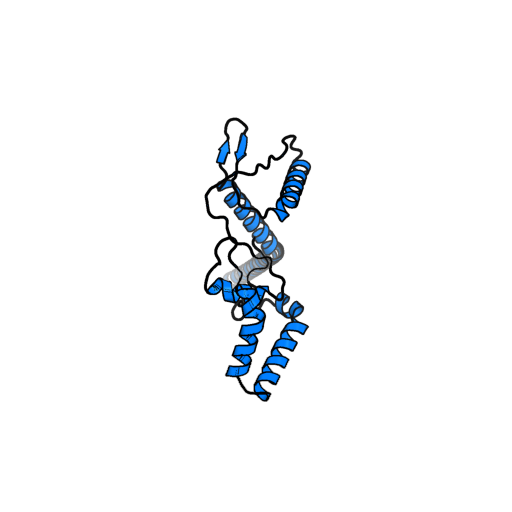6 -10.452 6.451 1.00 85.12 173 ARG A CA 1
ATOM 1383 C C . ARG A 1 173 ? -14.306 -10.702 7.200 1.00 85.12 173 ARG A C 1
ATOM 1385 O O . ARG A 1 173 ? -14.129 -10.162 8.286 1.00 85.12 173 ARG A O 1
ATOM 1392 N N . LEU A 1 174 ? -13.390 -11.461 6.598 1.00 82.19 174 LEU A N 1
ATOM 1393 C CA . LEU A 1 174 ? -12.084 -11.787 7.178 1.00 82.19 174 LEU A CA 1
ATOM 1394 C C . LEU A 1 174 ? -11.197 -10.548 7.359 1.00 82.19 174 LEU A C 1
ATOM 1396 O O . LEU A 1 174 ? -10.567 -10.409 8.404 1.00 82.19 174 LEU A O 1
ATOM 1400 N N . ILE A 1 175 ? -11.212 -9.615 6.402 1.00 77.94 175 ILE A N 1
ATOM 1401 C CA . ILE A 1 175 ? -10.459 -8.353 6.487 1.00 77.94 175 ILE A CA 1
ATOM 1402 C C . ILE A 1 175 ? -10.924 -7.509 7.686 1.00 77.94 175 ILE A C 1
ATOM 1404 O O . ILE A 1 175 ? -10.107 -6.952 8.416 1.00 77.94 175 ILE A O 1
ATOM 1408 N N . VAL A 1 176 ? -12.238 -7.430 7.923 1.00 71.06 176 VAL A N 1
ATOM 1409 C CA . VAL A 1 176 ? -12.816 -6.612 9.005 1.00 71.06 176 VAL A CA 1
ATOM 1410 C C . VAL A 1 176 ? -12.599 -7.238 10.383 1.00 71.06 176 VAL A C 1
ATOM 1412 O O . VAL A 1 176 ? -12.440 -6.519 11.367 1.00 71.06 176 VAL A O 1
ATOM 1415 N N . SER A 1 177 ? -12.577 -8.569 10.476 1.00 61.38 177 SER A N 1
ATOM 1416 C CA . SER A 1 177 ? -12.467 -9.278 11.755 1.00 61.38 177 SER A CA 1
ATOM 1417 C C . SER A 1 177 ? -11.094 -9.193 12.426 1.00 61.38 177 SER A C 1
ATOM 1419 O O . SER A 1 177 ? -10.963 -9.734 13.516 1.00 61.38 177 SER A O 1
ATOM 1421 N N . CYS A 1 178 ? -10.118 -8.480 11.844 1.00 52.19 178 CYS A N 1
ATOM 1422 C CA . CYS A 1 178 ? -8.816 -8.209 12.455 1.00 52.19 178 CYS A CA 1
ATOM 1423 C C . CYS A 1 178 ? -8.190 -9.497 13.024 1.00 52.19 178 CYS A C 1
ATOM 1425 O O . CYS A 1 178 ? -8.181 -9.695 14.234 1.00 52.19 178 CYS A O 1
ATOM 1427 N N . LEU A 1 179 ? -7.702 -10.401 12.162 1.00 46.16 179 LEU A N 1
ATOM 1428 C CA . LEU A 1 179 ? -6.780 -11.466 12.584 1.00 46.16 179 LEU A CA 1
ATOM 1429 C C . LEU A 1 179 ? -5.388 -10.832 12.757 1.00 46.16 179 LEU A C 1
ATOM 1431 O O . LEU A 1 179 ? -4.686 -10.676 11.758 1.00 46.16 179 LEU A O 1
ATOM 1435 N N . PRO A 1 180 ? -4.935 -10.446 13.965 1.00 48.41 180 PRO A N 1
ATOM 1436 C CA . PRO A 1 180 ? -3.788 -9.559 14.079 1.00 48.41 180 PRO A CA 1
ATOM 1437 C C . PRO A 1 180 ? -2.460 -10.305 14.253 1.00 48.41 180 PRO A C 1
ATOM 1439 O O . PRO A 1 180 ? -1.476 -9.659 14.599 1.00 48.41 180 PRO A O 1
ATOM 1442 N N . THR A 1 181 ? -2.368 -11.640 14.118 1.00 48.06 181 THR A N 1
ATOM 1443 C CA . THR A 1 181 ? -1.119 -12.312 14.567 1.00 48.06 181 THR A CA 1
ATOM 1444 C C . THR A 1 181 ? -0.653 -13.558 13.802 1.00 48.06 181 THR A C 1
ATOM 1446 O O . THR A 1 181 ? 0.550 -13.777 13.766 1.00 48.06 181 THR A O 1
ATOM 1449 N N . TYR A 1 182 ? -1.509 -14.340 13.127 1.00 44.00 182 TYR A N 1
ATOM 1450 C CA . TYR A 1 182 ? -1.065 -15.627 12.534 1.00 44.00 182 TYR A CA 1
ATOM 1451 C C . TYR A 1 182 ? -1.266 -15.781 11.017 1.00 44.00 182 TYR A C 1
ATOM 1453 O O . TYR A 1 182 ? -0.781 -16.748 10.441 1.00 44.00 182 TYR A O 1
ATOM 1461 N N . LEU A 1 183 ? -1.936 -14.834 10.349 1.00 47.62 183 LEU A N 1
ATOM 1462 C CA . LEU A 1 183 ? -2.177 -14.865 8.897 1.00 47.62 183 LEU A CA 1
ATOM 1463 C C . LEU A 1 183 ? -1.773 -13.566 8.152 1.00 47.62 183 LEU A C 1
ATOM 1465 O O . LEU A 1 183 ? -2.508 -13.121 7.273 1.00 47.62 183 LEU A O 1
ATOM 1469 N N . PRO A 1 184 ? -0.625 -12.914 8.440 1.00 50.03 184 PRO A N 1
ATOM 1470 C CA . PRO A 1 184 ? -0.255 -11.689 7.730 1.00 50.03 184 PRO A CA 1
ATOM 1471 C C . PRO A 1 184 ? 0.382 -11.930 6.348 1.00 50.03 184 PRO A C 1
ATOM 1473 O O . PRO A 1 184 ? 0.784 -10.963 5.711 1.00 50.03 184 PRO A O 1
ATOM 1476 N N . LEU A 1 185 ? 0.467 -13.170 5.849 1.00 48.12 185 LEU A N 1
ATOM 1477 C CA . LEU A 1 185 ? 1.203 -13.483 4.612 1.00 48.12 185 LEU A CA 1
ATOM 1478 C C . LEU A 1 185 ? 0.613 -12.869 3.328 1.00 48.12 185 LEU A C 1
ATOM 1480 O O . LEU A 1 185 ? 1.289 -12.877 2.305 1.00 48.12 185 LEU A O 1
ATOM 1484 N N . CYS A 1 186 ? -0.608 -12.320 3.352 1.00 44.97 186 CYS A N 1
ATOM 1485 C CA . CYS A 1 186 ? -1.242 -11.795 2.135 1.00 44.97 186 CYS A CA 1
ATOM 1486 C C . CYS A 1 186 ? -1.699 -10.331 2.181 1.00 44.97 186 CYS A C 1
ATOM 1488 O O . CYS A 1 186 ? -2.090 -9.832 1.137 1.00 44.97 186 CYS A O 1
ATOM 1490 N N . TYR A 1 187 ? -1.669 -9.628 3.322 1.00 44.75 187 TYR A N 1
ATOM 1491 C CA . TYR A 1 187 ? -2.372 -8.331 3.420 1.00 44.75 187 TYR A CA 1
ATOM 1492 C C . TYR A 1 187 ? -1.677 -7.249 4.256 1.00 44.75 187 TYR A C 1
ATOM 1494 O O . TYR A 1 187 ? -2.313 -6.280 4.673 1.00 44.75 187 TYR A O 1
ATOM 1502 N N . TYR A 1 188 ? -0.367 -7.349 4.480 1.00 35.53 188 TYR A N 1
ATOM 1503 C CA . TYR A 1 188 ? 0.390 -6.284 5.147 1.00 35.53 188 TYR A CA 1
ATOM 1504 C C . TYR A 1 188 ? 0.926 -5.232 4.159 1.00 35.53 188 TYR A C 1
ATOM 1506 O O . TYR A 1 188 ? 2.096 -4.874 4.211 1.00 35.53 188 TYR A O 1
ATOM 1514 N N . ASN A 1 189 ? 0.089 -4.722 3.244 1.00 35.25 189 ASN A N 1
ATOM 1515 C CA . ASN A 1 189 ? 0.442 -3.498 2.507 1.00 35.25 189 ASN A CA 1
ATOM 1516 C C . ASN A 1 189 ? -0.725 -2.621 2.015 1.00 35.25 189 ASN A C 1
ATOM 1518 O O . ASN A 1 189 ? -0.542 -1.738 1.182 1.00 35.25 189 ASN A O 1
ATOM 1522 N N . LEU A 1 190 ? -1.921 -2.767 2.587 1.00 36.53 190 LEU A N 1
ATOM 1523 C CA . LEU A 1 190 ? -3.016 -1.809 2.395 1.00 36.53 190 LEU A CA 1
ATOM 1524 C C . LEU A 1 190 ? -3.049 -0.819 3.565 1.00 36.53 190 LEU A C 1
ATOM 1526 O O . LEU A 1 190 ? -3.899 -0.930 4.443 1.00 36.53 190 LEU A O 1
ATOM 1530 N N . ASN A 1 191 ? -2.075 0.099 3.594 1.00 34.56 191 ASN A N 1
ATOM 1531 C CA . ASN A 1 191 ? -2.056 1.415 4.269 1.00 34.56 191 ASN A CA 1
ATOM 1532 C C . ASN A 1 191 ? -0.638 1.754 4.757 1.00 34.56 191 ASN A C 1
ATOM 1534 O O . ASN A 1 191 ? -0.370 1.692 5.955 1.00 34.56 191 ASN A O 1
ATOM 1538 N N . SER A 1 192 ? 0.258 2.122 3.841 1.00 32.50 192 SER A N 1
ATOM 1539 C CA . SER A 1 192 ? 1.291 3.153 4.045 1.00 32.50 192 SER A CA 1
ATOM 1540 C C . SER A 1 192 ? 2.266 3.137 2.865 1.00 32.50 192 SER A C 1
ATOM 1542 O O . SER A 1 192 ? 3.386 2.645 2.984 1.00 32.50 192 SER A O 1
ATOM 1544 N N . LYS A 1 193 ? 1.851 3.719 1.744 1.00 33.06 193 LYS A N 1
ATOM 1545 C CA . LYS A 1 193 ? 2.736 4.499 0.879 1.00 33.06 193 LYS A CA 1
ATOM 1546 C C . LYS A 1 193 ? 2.000 5.780 0.522 1.00 33.06 193 LYS A C 1
ATOM 1548 O O . LYS A 1 193 ? 0.762 5.694 0.350 1.00 33.06 193 LYS A O 1
#

Solvent-accessible surface area (backbone atoms only — not comparable to full-atom values): 12114 Å² total; per-residue (Å²): 114,71,64,61,52,53,51,52,49,51,54,49,51,54,52,51,52,51,52,51,54,50,51,50,54,52,50,56,60,45,59,75,45,47,66,59,51,53,53,50,52,53,52,50,51,51,51,53,56,57,56,69,71,36,48,75,42,82,88,78,74,45,76,50,70,90,80,91,76,61,82,90,48,48,65,59,52,52,53,51,48,53,52,51,30,62,74,67,70,52,89,68,77,85,86,88,80,91,77,93,72,89,70,85,64,85,66,82,82,93,63,50,90,79,48,40,50,48,41,55,58,47,49,71,78,48,76,67,59,64,92,53,85,71,61,42,70,57,44,65,59,50,50,61,50,55,49,49,67,76,62,71,42,72,68,62,49,49,54,54,50,53,52,52,50,49,49,67,77,43,39,77,60,55,68,71,65,62,74,89,79,88,69,66,88,72,66,84,74,89,84,84,131

Radius of gyration: 28.5 Å; Cα 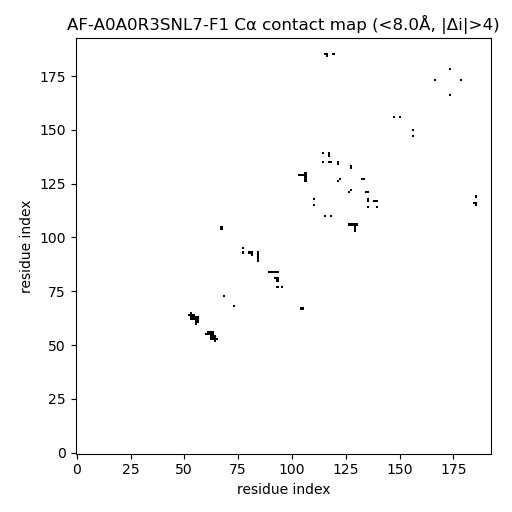contacts (8 Å, |Δi|>4): 58; chains: 1; bounding box: 42×70×85 Å

Mean predicted aligned error: 9.33 Å

Secondary structure (DSSP, 8-state):
-HHHHHHHHHHHHHHHHHHHHHHHHHHHHHHHHHHHHHHHHHHHHHHHHHHTTSEEETTTTEEE------GGGHHHHHHHHHHHHHHHT--PPP--------SPPPP-----HHHHHHHHHHHHH-PPPTT---THHHHHHHHHHHHHHHH--HHHHHHHHHHHHHHHHHHHHHHHT---SS-GGGTTTSS--

InterPro domains:
  IPR002490 V-type ATPase, V0 complex, 116kDa subunit family [PF01496] (3-174)
  IPR002490 V-type ATPase, V0 complex, 116kDa subunit family [PTHR11629] (2-174)

Organism: Hymenolepis diminuta (NCBI:txid6216)